Protein AF-0000000084613575 (afdb_homodimer)

Structure (mmCIF, N/CA/C/O backbone):
data_AF-0000000084613575-model_v1
#
loop_
_entity.id
_entity.type
_entity.pdbx_description
1 polymer 'Uncharacterized protein'
#
loop_
_atom_site.group_PDB
_atom_site.id
_atom_site.type_symbol
_atom_site.label_atom_id
_atom_site.label_alt_id
_atom_site.label_comp_id
_atom_site.label_asym_id
_atom_site.label_entity_id
_atom_site.label_seq_id
_atom_site.pdbx_PDB_ins_code
_atom_site.Cartn_x
_atom_site.Cartn_y
_atom_site.Cartn_z
_atom_site.occupancy
_atom_site.B_iso_or_equiv
_atom_site.auth_seq_id
_atom_site.auth_comp_id
_atom_site.auth_asym_id
_atom_site.auth_atom_id
_atom_site.pdbx_PDB_model_num
ATOM 1 N N . MET A 1 1 ? 40.844 21.578 -2.201 1 24.05 1 MET A N 1
ATOM 2 C CA . MET A 1 1 ? 39.438 21.375 -1.76 1 24.05 1 MET A CA 1
ATOM 3 C C . MET A 1 1 ? 39.062 19.891 -1.794 1 24.05 1 MET A C 1
ATOM 5 O O . MET A 1 1 ? 39.094 19.266 -2.855 1 24.05 1 MET A O 1
ATOM 9 N N . SER A 1 2 ? 39.156 19.047 -0.675 1 25.3 2 SER A N 1
ATOM 10 C CA . SER A 1 2 ? 39.281 17.594 -0.612 1 25.3 2 SER A CA 1
ATOM 11 C C . SER A 1 2 ? 37.938 16.891 -0.854 1 25.3 2 SER A C 1
ATOM 13 O O . SER A 1 2 ? 36.938 17.281 -0.279 1 25.3 2 SER A O 1
ATOM 15 N N . SER A 1 3 ? 37.688 16.203 -1.94 1 24.67 3 SER A N 1
ATOM 16 C CA . SER A 1 3 ? 36.625 15.328 -2.418 1 24.67 3 SER A CA 1
ATOM 17 C C . SER A 1 3 ? 36.25 14.266 -1.384 1 24.67 3 SER A C 1
ATOM 19 O O . SER A 1 3 ? 37.062 13.367 -1.111 1 24.67 3 SER A O 1
ATOM 21 N N . LYS A 1 4 ? 35.469 14.578 -0.411 1 31.27 4 LYS A N 1
ATOM 22 C CA . LYS A 1 4 ? 35.188 13.586 0.63 1 31.27 4 LYS A CA 1
ATOM 23 C C . LYS A 1 4 ? 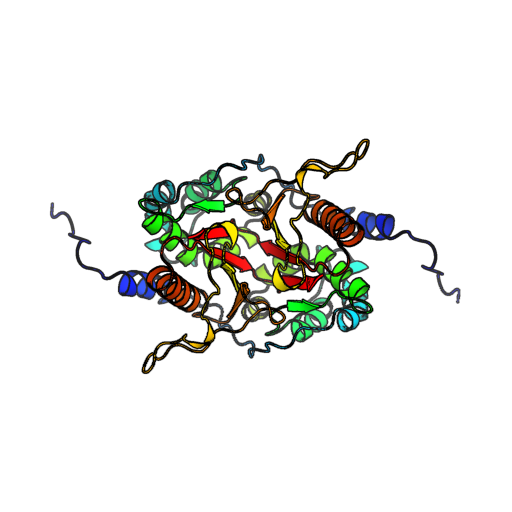34.75 12.258 0.026 1 31.27 4 LYS A C 1
ATOM 25 O O . LYS A 1 4 ? 33.781 12.211 -0.735 1 31.27 4 LYS A O 1
ATOM 30 N N . ASN A 1 5 ? 35.5 11.156 -0.074 1 26.81 5 ASN A N 1
ATOM 31 C CA . ASN A 1 5 ? 35.469 9.781 -0.563 1 26.81 5 ASN A CA 1
ATOM 32 C C . ASN A 1 5 ? 34.375 8.969 0.139 1 26.81 5 ASN A C 1
ATOM 34 O O . ASN A 1 5 ? 34.5 8.609 1.311 1 26.81 5 ASN A O 1
ATOM 38 N N . TYR A 1 6 ? 33.125 9.195 -0.075 1 31.47 6 TYR A N 1
ATOM 39 C CA . TYR A 1 6 ? 32 8.43 0.419 1 31.47 6 TYR A CA 1
ATOM 40 C C . TYR A 1 6 ? 32.125 6.957 0.034 1 31.47 6 TYR A C 1
ATOM 42 O O . TYR A 1 6 ? 31.141 6.227 0.017 1 31.47 6 TYR A O 1
ATOM 50 N N . SER A 1 7 ? 33.188 6.43 -0.484 1 38.94 7 SER A N 1
ATOM 51 C CA . SER A 1 7 ? 33.5 5.125 -1.053 1 38.94 7 SER A CA 1
ATOM 52 C C . SER A 1 7 ? 33.406 4.027 -0.001 1 38.94 7 SER A C 1
ATOM 54 O O . SER A 1 7 ? 33.469 2.838 -0.329 1 38.94 7 SER A O 1
ATOM 56 N N . GLY A 1 8 ? 33.312 4.359 1.379 1 37.28 8 GLY A N 1
ATOM 57 C CA . GLY A 1 8 ? 33.5 3.322 2.379 1 37.28 8 GLY A CA 1
ATOM 58 C C . GLY A 1 8 ? 32.25 3.016 3.184 1 37.28 8 GLY A C 1
ATOM 59 O O . GLY A 1 8 ? 32.312 2.219 4.125 1 37.28 8 GLY A O 1
ATOM 60 N N . GLN A 1 9 ? 31.203 3.805 3.242 1 33.94 9 GLN A N 1
ATOM 61 C CA . GLN A 1 9 ? 30.094 3.486 4.137 1 33.94 9 GLN A CA 1
ATOM 62 C C . GLN A 1 9 ? 29.25 2.338 3.584 1 33.94 9 GLN A C 1
ATOM 64 O O . GLN A 1 9 ? 28.922 2.318 2.396 1 33.94 9 GLN A O 1
ATOM 69 N N . THR A 1 10 ? 29.234 1.246 4.41 1 40.34 10 THR A N 1
ATOM 70 C CA . THR A 1 10 ? 28.469 0.065 4.031 1 40.34 10 THR A CA 1
ATOM 71 C C . THR A 1 10 ? 26.984 0.414 3.852 1 40.34 10 THR A C 1
ATOM 73 O O . THR A 1 10 ? 26.531 1.459 4.316 1 40.34 10 THR A O 1
ATOM 76 N N . GLN A 1 11 ? 26.234 -0.335 3.02 1 34.88 11 GLN A N 1
ATOM 77 C CA . GLN A 1 11 ? 24.797 -0.257 2.801 1 34.88 11 GLN A CA 1
ATOM 78 C C . GLN A 1 11 ? 24.047 -0.102 4.121 1 34.88 11 GLN A C 1
ATOM 80 O O . GLN A 1 11 ? 23.078 0.642 4.203 1 34.88 11 GLN A O 1
ATOM 85 N N . GLU A 1 12 ? 24.516 -0.716 5.125 1 39.78 12 GLU A N 1
ATOM 86 C CA . GLU A 1 12 ? 23.953 -0.686 6.465 1 39.78 12 GLU A CA 1
ATOM 87 C C . GLU A 1 12 ? 24.109 0.689 7.105 1 39.78 12 GLU A C 1
ATOM 89 O O . GLU A 1 12 ? 23.172 1.217 7.707 1 39.78 12 GLU A O 1
ATOM 94 N N . GLU A 1 13 ? 25.281 1.192 7.043 1 41.09 13 GLU A N 1
ATOM 95 C CA . GLU A 1 13 ? 25.562 2.48 7.672 1 41.09 13 GLU A CA 1
ATOM 96 C C . GLU A 1 13 ? 24.75 3.596 7.031 1 41.09 13 GLU A C 1
ATOM 98 O O . GLU A 1 13 ? 24.25 4.484 7.727 1 41.09 13 GLU A O 1
ATOM 103 N N . ALA A 1 14 ? 24.688 3.463 5.773 1 34.94 14 ALA A N 1
ATOM 104 C CA . ALA A 1 14 ? 23.906 4.48 5.082 1 34.94 14 ALA A CA 1
ATOM 105 C C . ALA A 1 14 ? 22.453 4.453 5.539 1 34.94 14 ALA A C 1
ATOM 107 O O . ALA A 1 14 ? 21.844 5.504 5.738 1 34.94 14 ALA A O 1
ATOM 108 N N . TYR A 1 15 ? 21.953 3.293 5.789 1 32.25 15 TYR A N 1
ATOM 109 C CA . TYR A 1 15 ? 20.609 3.123 6.32 1 32.25 15 TYR A CA 1
ATOM 110 C C . TYR A 1 15 ? 20.5 3.678 7.738 1 32.25 15 TYR A C 1
ATOM 112 O O . TYR A 1 15 ? 19.531 4.348 8.078 1 32.25 15 TYR A O 1
ATOM 120 N N . GLU A 1 16 ? 21.469 3.432 8.531 1 39.72 16 GLU A N 1
ATOM 121 C CA . GLU A 1 16 ? 21.484 3.898 9.914 1 39.72 16 GLU A CA 1
ATOM 122 C C . GLU A 1 16 ? 21.5 5.422 9.984 1 39.72 16 GLU A C 1
ATOM 124 O O . GLU A 1 16 ? 20.844 6.02 10.836 1 39.72 16 GLU A O 1
ATOM 129 N N . ALA A 1 17 ? 22.234 5.941 9.305 1 35.97 17 ALA A N 1
ATOM 130 C CA . ALA A 1 17 ? 22.344 7.398 9.32 1 35.97 17 ALA A CA 1
ATOM 131 C C . ALA A 1 17 ? 21.016 8.055 8.945 1 35.97 17 ALA A C 1
ATOM 133 O O . ALA A 1 17 ? 20.672 9.117 9.461 1 35.97 17 ALA A O 1
ATOM 134 N N . LEU A 1 18 ? 20.344 7.508 8.016 1 34.5 18 LEU A N 1
ATOM 135 C CA . LEU A 1 18 ? 19.047 8.023 7.605 1 34.5 18 LEU A CA 1
ATOM 136 C C . LEU A 1 18 ? 18.047 7.941 8.75 1 34.5 18 LEU A C 1
ATOM 138 O O . LEU A 1 18 ? 17.172 8.805 8.883 1 34.5 18 LEU A O 1
ATOM 142 N N . CYS A 1 19 ? 18.203 6.922 9.648 1 33.72 19 CYS A N 1
ATOM 143 C CA . CYS A 1 19 ? 17.281 6.672 10.742 1 33.72 19 CYS A CA 1
ATOM 144 C C . CYS A 1 19 ? 17.625 7.531 11.953 1 33.72 19 CYS A C 1
ATOM 146 O O . CYS A 1 19 ? 16.922 7.5 12.969 1 33.72 19 CYS A O 1
ATOM 148 N N . SER A 1 20 ? 18.688 8.023 12.164 1 32.44 20 SER A N 1
ATOM 149 C CA . SER A 1 20 ? 19.172 8.469 13.469 1 32.44 20 SER A CA 1
ATOM 150 C C . SER A 1 20 ? 18.391 9.68 13.961 1 32.44 20 SER A C 1
ATOM 152 O O . SER A 1 20 ? 18.25 9.883 15.164 1 32.44 20 SER A O 1
ATOM 154 N N . VAL A 1 21 ? 18.516 10.875 13.344 1 33.62 21 VAL A N 1
ATOM 155 C CA . VAL A 1 21 ? 18.312 12.062 14.164 1 33.62 21 VAL A CA 1
ATOM 156 C C . VAL A 1 21 ? 16.828 12.211 14.484 1 33.62 21 VAL A C 1
ATOM 158 O O . VAL A 1 21 ? 16.469 12.727 15.547 1 33.62 21 VAL A O 1
ATOM 161 N N . GLU A 1 22 ? 15.914 12.523 13.43 1 37.91 22 GLU A N 1
ATOM 162 C CA . GLU A 1 22 ? 14.695 13.281 13.68 1 37.91 22 GLU A CA 1
ATOM 163 C C . GLU A 1 22 ? 13.672 12.453 14.445 1 37.91 22 GLU A C 1
ATOM 165 O O . GLU A 1 22 ? 13.758 11.227 14.477 1 37.91 22 GLU A O 1
ATOM 170 N N . GLU A 1 23 ? 12.703 13.203 15.203 1 38.94 23 GLU A N 1
ATOM 171 C CA . GLU A 1 23 ? 11.602 12.719 16.031 1 38.94 23 GLU A CA 1
ATOM 172 C C . GLU A 1 23 ? 10.859 11.578 15.336 1 38.94 23 GLU A C 1
ATOM 174 O O . GLU A 1 23 ? 10.188 11.789 14.32 1 38.94 23 GLU A O 1
ATOM 179 N N . GLU A 1 24 ? 11.555 10.484 15.188 1 46.38 24 GLU A N 1
ATOM 180 C CA . GLU A 1 24 ? 11.023 9.219 14.68 1 46.38 24 GLU A CA 1
ATOM 181 C C . GLU A 1 24 ? 9.594 8.984 15.18 1 46.38 24 GLU A C 1
ATOM 183 O O . GLU A 1 24 ? 9.328 9.102 16.375 1 46.38 24 GLU A O 1
ATOM 188 N N . ILE A 1 25 ? 8.703 9.289 14.414 1 48.66 25 ILE A N 1
ATOM 189 C CA . ILE A 1 25 ? 7.359 8.867 14.789 1 48.66 25 ILE A CA 1
ATOM 190 C C . ILE A 1 25 ? 7.418 7.527 15.516 1 48.66 25 ILE A C 1
ATOM 192 O O . ILE A 1 25 ? 7.852 6.523 14.945 1 48.66 25 ILE A O 1
ATOM 196 N N . LYS A 1 26 ? 7.531 7.66 16.891 1 52.56 26 LYS A N 1
ATOM 197 C CA . LYS A 1 26 ? 7.57 6.441 17.688 1 52.56 26 LYS A CA 1
ATOM 198 C C . LYS A 1 26 ? 6.359 5.559 17.406 1 52.56 26 LYS A C 1
ATOM 200 O O . LYS A 1 26 ? 5.219 5.973 17.625 1 52.56 26 LYS A O 1
ATOM 205 N N . ARG A 1 27 ? 6.59 4.547 16.641 1 60.09 27 ARG A N 1
ATOM 206 C CA . ARG A 1 27 ? 5.582 3.51 16.422 1 60.09 27 ARG A CA 1
ATOM 207 C C . ARG A 1 27 ? 5.395 2.666 17.688 1 60.09 27 ARG A C 1
ATOM 209 O O . ARG A 1 27 ? 6.32 1.98 18.125 1 60.09 27 ARG A O 1
ATOM 216 N N . THR A 1 28 ? 4.277 2.973 18.312 1 62.88 28 THR A N 1
ATOM 217 C CA . THR A 1 28 ? 4.082 2.35 19.609 1 62.88 28 THR A CA 1
ATOM 218 C C . THR A 1 28 ? 3.004 1.274 19.547 1 62.88 28 THR A C 1
ATOM 220 O O . THR A 1 28 ? 2.721 0.605 20.547 1 62.88 28 THR A O 1
ATOM 223 N N . ALA A 1 29 ? 2.498 1.084 18.375 1 70.06 29 ALA A N 1
ATOM 224 C CA . ALA A 1 29 ? 1.409 0.113 18.344 1 70.06 29 ALA A CA 1
ATOM 225 C C . ALA A 1 29 ? 1.938 -1.311 18.5 1 70.06 29 ALA A C 1
ATOM 227 O O . ALA A 1 29 ? 2.982 -1.655 17.938 1 70.06 29 ALA A O 1
ATOM 228 N N . GLU A 1 30 ? 1.265 -1.999 19.328 1 74.94 30 GLU A N 1
ATOM 229 C CA . GLU A 1 30 ? 1.573 -3.42 19.453 1 74.94 30 GLU A CA 1
ATOM 230 C C . GLU A 1 30 ? 1.12 -4.195 18.219 1 74.94 30 GLU A C 1
ATOM 232 O O . GLU A 1 30 ? -0.02 -4.051 17.781 1 74.94 30 GLU A O 1
ATOM 237 N N . PHE A 1 31 ? 2.025 -4.941 17.797 1 81.94 31 PHE A N 1
ATOM 238 C CA . PHE A 1 31 ? 1.768 -5.73 16.594 1 81.94 31 PHE A CA 1
ATOM 239 C C . PHE A 1 31 ? 0.687 -6.773 16.859 1 81.94 31 PHE A C 1
ATOM 241 O O . PHE A 1 31 ? 0.779 -7.543 17.812 1 81.94 31 PHE A O 1
ATOM 248 N N . ASN A 1 32 ? -0.373 -6.754 16.062 1 85 32 ASN A N 1
ATOM 249 C CA . ASN A 1 32 ? -1.453 -7.734 16.094 1 85 32 ASN A CA 1
ATOM 250 C C . ASN A 1 32 ? -1.703 -8.32 14.703 1 85 32 ASN A C 1
ATOM 252 O O . ASN A 1 32 ? -2.355 -7.695 13.867 1 85 32 ASN A O 1
ATOM 256 N N . PRO A 1 33 ? -1.248 -9.5 14.477 1 87.81 33 PRO A N 1
ATOM 257 C CA . PRO A 1 33 ? -1.328 -10.078 13.133 1 87.81 33 PRO A CA 1
ATOM 258 C C . PRO A 1 33 ? -2.725 -10.594 12.797 1 87.81 33 PRO A C 1
ATOM 260 O O . PRO A 1 33 ? -2.994 -10.953 11.648 1 87.81 33 PRO A O 1
ATOM 263 N N . ASP A 1 34 ? -3.6 -10.57 13.812 1 91.19 34 ASP A N 1
ATOM 264 C CA . ASP A 1 34 ? -4.957 -11.031 13.539 1 91.19 34 ASP A CA 1
ATOM 265 C C . ASP A 1 34 ? -5.727 -10.023 12.695 1 91.19 34 ASP A C 1
ATOM 267 O O . ASP A 1 34 ? -5.738 -8.828 13 1 91.19 34 ASP A O 1
ATOM 271 N N . PRO A 1 35 ? -6.324 -10.547 11.68 1 94.56 35 PRO A N 1
ATOM 272 C CA . PRO A 1 35 ? -7.129 -9.625 10.875 1 94.56 35 PRO A CA 1
ATOM 273 C C . PRO A 1 35 ? -8.25 -8.961 11.68 1 94.56 35 PRO A C 1
ATOM 275 O O . PRO A 1 35 ? -8.852 -9.602 12.547 1 94.56 35 PRO A O 1
ATOM 278 N N . LEU A 1 36 ? -8.469 -7.758 11.391 1 95.88 36 LEU A N 1
ATOM 279 C CA . LEU A 1 36 ? -9.602 -7.055 11.992 1 95.88 36 LEU A CA 1
ATOM 280 C C . LEU A 1 36 ? -10.891 -7.348 11.227 1 95.88 36 LEU A C 1
ATOM 282 O O . LEU A 1 36 ? -11.023 -6.965 10.062 1 95.88 36 LEU A O 1
ATOM 286 N N . PRO A 1 37 ? -11.82 -8.016 11.891 1 97 37 PRO A N 1
ATOM 287 C CA . PRO A 1 37 ? -13.102 -8.188 11.195 1 97 37 PRO A CA 1
ATOM 288 C C . PRO A 1 37 ? -13.781 -6.863 10.875 1 97 37 PRO A C 1
ATOM 290 O O . PRO A 1 37 ? -14 -6.039 11.766 1 97 37 PRO A O 1
ATOM 293 N N . GLY A 1 38 ? -14.078 -6.652 9.602 1 97.25 38 GLY A N 1
ATOM 294 C CA . GLY A 1 38 ? -14.633 -5.391 9.141 1 97.25 38 GLY A CA 1
ATOM 295 C C . GLY A 1 38 ? -15.93 -5.016 9.836 1 97.25 38 GLY A C 1
ATOM 296 O O . GLY A 1 38 ? -16.25 -3.832 9.961 1 97.25 38 GLY A O 1
ATOM 297 N N . LYS A 1 39 ? -16.625 -5.957 10.32 1 96.94 39 LYS A N 1
ATOM 298 C CA . LYS A 1 39 ? -17.906 -5.691 10.945 1 96.94 39 LYS A CA 1
ATOM 299 C C . LYS A 1 39 ? -17.75 -4.805 12.18 1 96.94 39 LYS A C 1
ATOM 301 O O . LYS A 1 39 ? -18.656 -4.043 12.523 1 96.94 39 LYS A O 1
ATOM 306 N N . PHE A 1 40 ? -16.625 -4.836 12.797 1 96.31 40 PHE A N 1
ATOM 307 C CA . PHE A 1 40 ? -16.391 -4.055 14 1 96.31 40 PHE A CA 1
ATOM 308 C C . PHE A 1 40 ? -16.203 -2.58 13.664 1 96.31 40 PHE A C 1
ATOM 310 O O . PHE A 1 40 ? -16.234 -1.727 14.555 1 96.31 40 PHE A O 1
ATOM 317 N N . LEU A 1 41 ? -16.031 -2.314 12.398 1 96.12 41 LEU A N 1
ATOM 318 C CA . LEU A 1 41 ? -15.758 -0.942 11.992 1 96.12 41 LEU A CA 1
ATOM 319 C C . LEU A 1 41 ? -17.047 -0.216 11.617 1 96.12 41 LEU A C 1
ATOM 321 O O . LEU A 1 41 ? -17.062 1.01 11.484 1 96.12 41 LEU A O 1
ATOM 325 N N . VAL A 1 42 ? -18.125 -0.885 11.523 1 94.94 42 VAL A N 1
ATOM 326 C CA . VAL A 1 42 ? -19.359 -0.305 11.008 1 94.94 42 VAL A CA 1
ATOM 327 C C . VAL A 1 42 ? -19.812 0.825 11.922 1 94.94 42 VAL A C 1
ATOM 329 O O . VAL A 1 42 ? -20.047 1.949 11.469 1 94.94 42 VAL A O 1
ATOM 332 N N . GLU A 1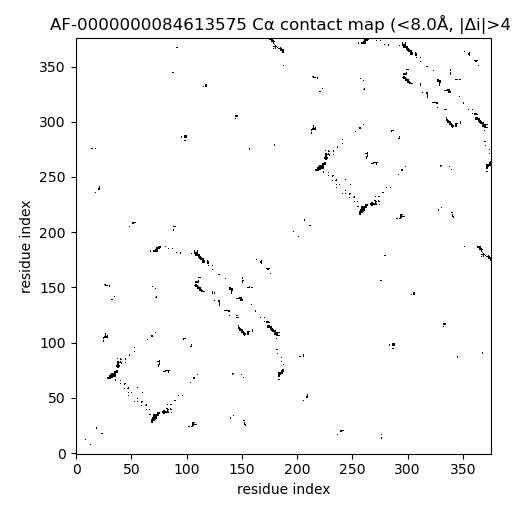 43 ? -19.906 0.613 13.148 1 92.62 43 GLU A N 1
ATOM 333 C CA . GLU A 1 43 ? -20.438 1.594 14.086 1 92.62 43 GLU A CA 1
ATOM 334 C C . GLU A 1 43 ? -19.531 2.805 14.211 1 92.62 43 GLU A C 1
ATOM 336 O O . GLU A 1 43 ? -19.953 3.939 13.977 1 92.62 43 GLU A O 1
ATOM 341 N N . PRO A 1 44 ? -18.297 2.572 14.5 1 93.12 44 PRO A N 1
ATOM 342 C CA . PRO A 1 44 ? -17.438 3.754 14.633 1 93.12 44 PRO A CA 1
ATOM 343 C C . PRO A 1 44 ? -17.297 4.535 13.328 1 93.12 44 PRO A C 1
ATOM 345 O O . PRO A 1 44 ? -17.172 5.766 13.352 1 93.12 44 PRO A O 1
ATOM 348 N N . LEU A 1 45 ? -17.328 3.844 12.266 1 93.44 45 LEU A N 1
ATOM 349 C CA . LEU A 1 45 ? -17.172 4.531 10.992 1 93.44 45 LEU A CA 1
ATOM 350 C C . LEU A 1 45 ? -18.438 5.285 10.609 1 93.44 45 LEU A C 1
ATOM 352 O O . LEU A 1 45 ? -18.391 6.242 9.836 1 93.44 45 LEU A O 1
ATOM 356 N N . SER A 1 46 ? -19.516 4.812 11.07 1 89.88 46 SER A N 1
ATOM 357 C CA . SER A 1 46 ? -20.766 5.52 10.805 1 89.88 46 SER A CA 1
ATOM 358 C C . SER A 1 46 ? -20.719 6.949 11.336 1 89.88 46 SER A C 1
ATOM 360 O O . SER A 1 46 ? -21.297 7.855 10.734 1 89.88 46 SER A O 1
ATOM 362 N N . VAL A 1 47 ? -20 7.145 12.32 1 88.69 47 VAL A N 1
ATOM 363 C CA . VAL A 1 47 ? -19.844 8.477 12.891 1 88.69 47 VAL A CA 1
ATOM 364 C C . VAL A 1 47 ? -19.031 9.352 11.938 1 88.69 47 VAL A C 1
ATOM 366 O O . VAL A 1 47 ? -19.375 10.508 11.703 1 88.69 47 VAL A O 1
ATOM 369 N N . LEU A 1 48 ? -18.016 8.812 11.43 1 90 48 LEU A N 1
ATOM 370 C CA . LEU A 1 48 ? -17.094 9.555 10.57 1 90 48 LEU A CA 1
ATOM 371 C C . LEU A 1 48 ? -17.734 9.836 9.211 1 90 48 LEU A C 1
ATOM 373 O O . LEU A 1 48 ? -17.547 10.906 8.641 1 90 48 LEU A O 1
ATOM 377 N N . THR A 1 49 ? -18.484 8.938 8.766 1 86.25 49 THR A N 1
ATOM 378 C CA . THR A 1 49 ? -19.031 9.07 7.418 1 86.25 49 THR A CA 1
ATOM 379 C C . THR A 1 49 ? -20.188 10.055 7.395 1 86.25 49 THR A C 1
ATOM 381 O O . THR A 1 49 ? -20.578 10.539 6.328 1 86.25 49 THR A O 1
ATOM 384 N N . ASN A 1 50 ? -20.656 10.398 8.484 1 84.25 50 ASN A N 1
ATOM 385 C CA . ASN A 1 50 ? -21.812 11.297 8.57 1 84.25 50 ASN A CA 1
ATOM 386 C C . ASN A 1 50 ? -21.375 12.75 8.688 1 84.25 50 ASN A C 1
ATOM 388 O O . ASN A 1 50 ? -22.219 13.648 8.766 1 84.25 50 ASN A O 1
ATOM 392 N N . LYS A 1 51 ? -20.141 12.961 8.703 1 84.75 51 LYS A N 1
ATOM 393 C CA . LYS A 1 51 ? -19.625 14.328 8.781 1 84.75 51 LYS A CA 1
ATOM 394 C C . LYS A 1 51 ? -18.453 14.531 7.844 1 84.75 51 LYS A C 1
ATOM 396 O O . LYS A 1 51 ? -17.734 13.586 7.527 1 84.75 51 LYS A O 1
ATOM 401 N N . PRO A 1 52 ? -18.312 15.781 7.461 1 83 52 PRO A N 1
ATOM 402 C CA . PRO A 1 52 ? -17.109 16.078 6.672 1 83 52 PRO A CA 1
ATOM 403 C C . PRO A 1 52 ? -15.82 15.828 7.445 1 83 52 PRO A C 1
ATOM 405 O O . PRO A 1 52 ? -15.758 16.062 8.656 1 83 52 PRO A O 1
ATOM 408 N N . SER A 1 53 ? -14.844 15.32 6.715 1 82.62 53 SER A N 1
ATOM 409 C CA . SER A 1 53 ? -13.586 14.961 7.359 1 82.62 53 SER A CA 1
ATOM 410 C C . SER A 1 53 ? -12.953 16.172 8.039 1 82.62 53 SER A C 1
ATOM 412 O O . SER A 1 53 ? -12.234 16.016 9.031 1 82.62 53 SER A O 1
ATOM 414 N N . SER A 1 54 ? -13.156 17.344 7.535 1 82.06 54 SER A N 1
ATOM 415 C CA . SER A 1 54 ? -12.609 18.562 8.117 1 82.06 54 SER A CA 1
ATOM 416 C C . SER A 1 54 ? -13.148 18.797 9.516 1 82.06 54 SER A C 1
ATOM 418 O O . SER A 1 54 ? -12.578 19.578 10.289 1 82.06 54 SER A O 1
ATOM 420 N N . SER A 1 55 ? -14.219 18.156 9.797 1 87.5 55 SER A N 1
ATOM 421 C CA . SER A 1 55 ? -14.859 18.359 11.094 1 87.5 55 SER A CA 1
ATOM 422 C C . SER A 1 55 ? -14.531 17.219 12.047 1 87.5 55 SER A C 1
ATOM 424 O O . SER A 1 55 ? -15.031 17.188 13.18 1 87.5 55 SER A O 1
ATOM 426 N N . TRP A 1 56 ? -13.719 16.25 11.547 1 88.88 56 TRP A N 1
ATOM 427 C CA . TRP A 1 56 ? -13.359 15.133 12.422 1 88.88 56 TRP A CA 1
ATOM 428 C C . TRP A 1 56 ? -12.562 15.617 13.625 1 88.88 56 TRP A C 1
ATOM 430 O O . TRP A 1 56 ? -11.656 16.438 13.492 1 88.88 56 TRP A O 1
ATOM 440 N N . THR A 1 57 ? -12.984 15.148 14.727 1 87.25 57 THR A N 1
ATOM 441 C CA . THR A 1 57 ? -12.219 15.391 15.953 1 87.25 57 THR A CA 1
ATOM 442 C C . THR A 1 57 ? -11.469 14.125 16.375 1 87.25 57 THR A C 1
ATOM 444 O O . THR A 1 57 ? -11.742 13.039 15.859 1 87.25 57 THR A O 1
ATOM 447 N N . LYS A 1 58 ? -10.562 14.273 17.266 1 85.94 58 LYS A N 1
ATOM 448 C CA . LYS A 1 58 ? -9.852 13.125 17.828 1 85.94 58 LYS A CA 1
ATOM 449 C C . LYS A 1 58 ? -10.82 12.117 18.438 1 85.94 58 LYS A C 1
ATOM 451 O O . LYS A 1 58 ? -10.641 10.906 18.281 1 85.94 58 LYS A O 1
ATOM 456 N N . ASN A 1 59 ? -11.797 12.609 19.047 1 88 59 ASN A N 1
ATOM 457 C CA . ASN A 1 59 ? -12.789 11.75 19.688 1 88 59 ASN A CA 1
ATOM 458 C C . ASN A 1 59 ? -13.578 10.945 18.656 1 88 59 ASN A C 1
ATOM 460 O O . ASN A 1 59 ? -14.008 9.828 18.938 1 88 59 ASN A O 1
ATOM 464 N N . ASP A 1 60 ? -13.742 11.469 17.5 1 89.94 60 ASP A N 1
ATOM 465 C CA . ASP A 1 60 ? -14.445 10.773 16.422 1 89.94 60 ASP A CA 1
ATOM 466 C C . ASP A 1 60 ? -13.578 9.664 15.836 1 89.94 60 ASP A C 1
ATOM 468 O O . ASP A 1 60 ? -14.078 8.578 15.516 1 89.94 60 ASP A O 1
ATOM 472 N N . VAL A 1 61 ? -12.266 10.008 15.742 1 88.62 61 VAL A N 1
ATOM 473 C CA . VAL A 1 61 ? -11.367 9.18 14.938 1 88.62 61 VAL A CA 1
ATOM 474 C C . VAL A 1 61 ? -10.758 8.078 15.797 1 88.62 61 VAL A C 1
ATOM 476 O O . VAL A 1 61 ? -10.484 6.98 15.312 1 88.62 61 VAL A O 1
ATOM 479 N N . MET A 1 62 ? -10.625 8.258 17.062 1 88.06 62 MET A N 1
ATOM 480 C CA . MET A 1 62 ? -9.836 7.395 17.938 1 88.06 62 MET A CA 1
ATOM 481 C C . MET A 1 62 ? -10.461 6.008 18.047 1 88.06 62 MET A C 1
ATOM 483 O O . MET A 1 62 ? -9.75 5.008 18.109 1 88.06 62 MET A O 1
ATOM 487 N N . PRO A 1 63 ? -11.773 5.93 18.094 1 88.88 63 PRO A N 1
ATOM 488 C CA . PRO A 1 63 ? -12.336 4.578 18.141 1 88.88 63 PRO A CA 1
ATOM 489 C C . PRO A 1 63 ? -11.891 3.721 16.953 1 88.88 63 PRO A C 1
ATOM 491 O O . PRO A 1 63 ? -11.633 2.525 17.109 1 88.88 63 PRO A O 1
ATOM 494 N N . VAL A 1 64 ? -11.812 4.281 15.789 1 90.38 64 VAL A N 1
ATOM 495 C CA . VAL A 1 64 ? -11.375 3.572 14.586 1 90.38 64 VAL A CA 1
ATOM 496 C C . VAL A 1 64 ? -9.883 3.264 14.688 1 90.38 64 VAL A C 1
ATOM 498 O O . VAL A 1 64 ? -9.453 2.133 14.438 1 90.38 64 VAL A O 1
ATOM 501 N N . VAL A 1 65 ? -9.133 4.242 15.109 1 86.69 65 VAL A N 1
ATOM 502 C CA . VAL A 1 65 ? -7.684 4.113 15.211 1 86.69 65 VAL A CA 1
ATOM 503 C C . VAL A 1 65 ? -7.328 3.012 16.219 1 86.69 65 VAL A C 1
ATOM 505 O O . VAL A 1 65 ? -6.422 2.213 15.969 1 86.69 65 VAL A O 1
ATOM 508 N N . LYS A 1 66 ? -8.031 2.932 17.25 1 85.19 66 LYS A N 1
ATOM 509 C CA . LYS A 1 66 ? -7.777 1.921 18.266 1 85.19 66 LYS A CA 1
ATOM 510 C C . LYS A 1 66 ? -8.016 0.516 17.719 1 85.19 66 LYS A C 1
ATOM 512 O O . LYS A 1 66 ? -7.281 -0.417 18.047 1 85.19 66 LYS A O 1
ATOM 517 N N . LEU A 1 67 ? -9.016 0.386 16.938 1 90.06 67 LEU A N 1
ATOM 518 C CA . LEU A 1 67 ? -9.312 -0.909 16.328 1 90.06 67 LEU A CA 1
ATOM 519 C C . LEU A 1 67 ? -8.242 -1.3 15.328 1 90.06 67 LEU A C 1
ATOM 521 O O . LEU A 1 67 ? -7.859 -2.471 15.242 1 90.06 67 LEU A O 1
ATOM 525 N N . LEU A 1 68 ? -7.773 -0.266 14.648 1 89.44 68 LEU A N 1
ATOM 526 C CA . LEU A 1 68 ? -6.828 -0.51 13.562 1 89.44 68 LEU A CA 1
ATOM 527 C C . LEU A 1 68 ? -5.414 -0.688 14.102 1 89.44 68 LEU A C 1
ATOM 529 O O . LEU A 1 68 ? -4.551 -1.248 13.422 1 89.44 68 LEU A O 1
ATOM 533 N N . SER A 1 69 ? -5.219 -0.236 15.234 1 83.12 69 SER A N 1
ATOM 534 C CA . SER A 1 69 ? -3.875 -0.187 15.797 1 83.12 69 SER A CA 1
ATOM 535 C C . SER A 1 69 ? -3.242 -1.573 15.836 1 83.12 69 SER A C 1
ATOM 537 O O . SER A 1 69 ? -3.811 -2.506 16.406 1 83.12 69 SER A O 1
ATOM 539 N N . GLY A 1 70 ? -2.088 -1.608 15.125 1 81.5 70 GLY A N 1
ATOM 540 C CA . GLY A 1 70 ? -1.302 -2.832 15.133 1 81.5 70 GLY A CA 1
ATOM 541 C C . GLY A 1 70 ? -1.827 -3.885 14.172 1 81.5 70 GLY A C 1
ATOM 542 O O . GLY A 1 70 ? -1.192 -4.922 13.969 1 81.5 70 GLY A O 1
ATOM 543 N N . ARG A 1 71 ? -2.998 -3.643 13.586 1 89.31 71 ARG A N 1
ATOM 544 C CA . ARG A 1 71 ? -3.586 -4.625 12.68 1 89.31 71 ARG A CA 1
ATOM 545 C C . ARG A 1 71 ? -2.92 -4.578 11.312 1 89.31 71 ARG A C 1
ATOM 547 O O . ARG A 1 71 ? -2.57 -3.502 10.82 1 89.31 71 ARG A O 1
ATOM 554 N N . ILE A 1 72 ? -2.932 -5.734 10.719 1 89.88 72 ILE A N 1
ATOM 555 C CA . ILE A 1 72 ? -2.193 -5.789 9.461 1 89.88 72 ILE A CA 1
ATOM 556 C C . ILE A 1 72 ? -3.168 -5.762 8.289 1 89.88 72 ILE A C 1
ATOM 558 O O . ILE A 1 72 ? -2.777 -5.473 7.156 1 89.88 72 ILE A O 1
ATOM 562 N N . VAL A 1 73 ? -4.414 -6.094 8.664 1 94.44 73 VAL A N 1
ATOM 563 C CA . VAL A 1 73 ? -5.371 -6.176 7.57 1 94.44 73 VAL A CA 1
ATOM 564 C C . VAL A 1 73 ? -6.797 -6.086 8.117 1 94.44 73 VAL A C 1
ATOM 566 O O . VAL A 1 73 ? -7.062 -6.52 9.242 1 94.44 73 VAL A O 1
ATOM 569 N N . VAL A 1 74 ? -7.578 -5.473 7.32 1 95.56 74 VAL A N 1
ATOM 570 C CA . VAL A 1 74 ? -9.016 -5.488 7.566 1 95.56 74 VAL A CA 1
ATOM 571 C C . VAL A 1 74 ? -9.672 -6.578 6.723 1 95.56 74 VAL A C 1
ATOM 573 O O . VAL A 1 74 ? -9.516 -6.609 5.5 1 95.56 74 VAL A O 1
ATOM 576 N N . ASP A 1 75 ? -10.344 -7.445 7.434 1 96.81 75 ASP A N 1
ATOM 577 C CA . ASP A 1 75 ? -11.07 -8.516 6.762 1 96.81 75 ASP A CA 1
ATOM 578 C C . ASP A 1 75 ? -12.391 -8.016 6.188 1 96.81 75 ASP A C 1
ATOM 580 O O . ASP A 1 75 ? -13.227 -7.477 6.918 1 96.81 75 ASP A O 1
ATOM 584 N N . GLY A 1 76 ? -12.594 -8.18 4.945 1 96.38 76 GLY A N 1
ATOM 585 C CA . GLY A 1 76 ? -13.805 -7.738 4.27 1 96.38 76 GLY A CA 1
ATOM 586 C C . GLY A 1 76 ? -14.602 -8.883 3.66 1 96.38 76 GLY A C 1
ATOM 587 O O . GLY A 1 76 ? -15.328 -8.688 2.688 1 96.38 76 GLY A O 1
ATOM 588 N N . VAL A 1 77 ? -14.469 -10.078 4.133 1 93.38 77 VAL A N 1
ATOM 589 C CA . VAL A 1 77 ? -15.133 -11.25 3.572 1 93.38 77 VAL A CA 1
ATOM 590 C C . VAL A 1 77 ? -16.438 -11.508 4.309 1 93.38 77 VAL A C 1
ATOM 592 O O . VAL A 1 77 ? -16.5 -11.453 5.539 1 93.38 77 VAL A O 1
ATOM 595 N N . GLY A 1 78 ? -17.531 -11.797 3.586 1 92.88 78 GLY A N 1
ATOM 596 C CA . GLY A 1 78 ? -18.797 -12.172 4.176 1 92.88 78 GLY A CA 1
ATOM 597 C C . GLY A 1 78 ? -19.438 -11.055 4.988 1 92.88 78 GLY A C 1
ATOM 598 O O . GLY A 1 78 ? -19.625 -9.945 4.488 1 92.88 78 GLY A O 1
ATOM 599 N N . GLU A 1 79 ? -19.641 -11.336 6.273 1 95.44 79 GLU A N 1
ATOM 600 C CA . GLU A 1 79 ? -20.328 -10.383 7.145 1 95.44 79 GLU A CA 1
ATOM 601 C C . GLU A 1 79 ? -19.453 -9.164 7.426 1 95.44 79 GLU A C 1
ATOM 603 O O . GLU A 1 79 ? -19.938 -8.156 7.945 1 95.44 79 GLU A O 1
ATOM 608 N N . ASN A 1 80 ? -18.234 -9.32 7.027 1 96.12 80 ASN A N 1
ATOM 609 C CA . ASN A 1 80 ? -17.281 -8.25 7.297 1 96.12 80 ASN A CA 1
ATOM 610 C C . ASN A 1 80 ? -17.234 -7.242 6.152 1 96.12 80 ASN A C 1
ATOM 612 O O . ASN A 1 80 ? -16.562 -6.207 6.258 1 96.12 80 ASN A O 1
ATOM 616 N N . LEU A 1 81 ? -17.969 -7.457 5.098 1 94.75 81 LEU A N 1
ATOM 617 C CA . LEU A 1 81 ? -17.859 -6.711 3.85 1 94.75 81 LEU A CA 1
ATOM 618 C C . LEU A 1 81 ? -18.266 -5.254 4.047 1 94.75 81 LEU A C 1
ATOM 620 O O . LEU A 1 81 ? -17.562 -4.34 3.619 1 94.75 81 LEU A O 1
ATOM 624 N N . GLU A 1 82 ? -19.297 -5.059 4.691 1 93.19 82 GLU A N 1
ATOM 625 C CA . GLU A 1 82 ? -19.828 -3.709 4.855 1 93.19 82 GLU A CA 1
ATOM 626 C C . GLU A 1 82 ? -18.828 -2.809 5.582 1 93.19 82 GLU A C 1
ATOM 628 O O . GLU A 1 82 ? -18.516 -1.718 5.109 1 93.19 82 GLU A O 1
ATOM 633 N N . GLY A 1 83 ? -18.344 -3.264 6.641 1 94.31 83 GLY A N 1
ATOM 634 C CA . GLY A 1 83 ? -17.375 -2.494 7.398 1 94.31 83 GLY A CA 1
ATOM 635 C C . GLY A 1 83 ? -16.094 -2.232 6.637 1 94.31 83 GLY A C 1
ATOM 636 O O . GLY A 1 83 ? -15.539 -1.135 6.703 1 94.31 83 GLY A O 1
ATOM 637 N N . ALA A 1 84 ? -15.68 -3.229 5.949 1 94.5 84 ALA A N 1
ATOM 638 C CA . ALA A 1 84 ? -14.461 -3.09 5.148 1 94.5 84 ALA A CA 1
ATOM 639 C C . ALA A 1 84 ? -14.641 -2.047 4.051 1 94.5 84 ALA A C 1
ATOM 641 O O . ALA A 1 84 ? -13.734 -1.256 3.779 1 94.5 84 ALA A O 1
ATOM 642 N N . GLN A 1 85 ? -15.758 -2.047 3.502 1 89.75 85 GLN A N 1
ATOM 643 C CA . GLN A 1 85 ? -16.031 -1.087 2.439 1 89.75 85 GLN A CA 1
ATOM 644 C C . GLN A 1 85 ? -16.125 0.333 2.99 1 89.75 85 GLN A C 1
ATOM 646 O O . GLN A 1 85 ? -15.609 1.274 2.377 1 89.75 85 GLN A O 1
ATOM 651 N N . LEU A 1 86 ? -16.734 0.462 4.074 1 90.06 86 LEU A N 1
ATOM 652 C CA . LEU A 1 86 ? -16.797 1.767 4.723 1 90.06 86 LEU A CA 1
ATOM 653 C C . LEU A 1 86 ? -15.391 2.275 5.035 1 90.06 86 LEU A C 1
ATOM 655 O O . LEU A 1 86 ? -15.078 3.438 4.77 1 90.06 86 LEU A O 1
ATOM 659 N N . TYR A 1 87 ? -14.625 1.414 5.508 1 92.69 87 TYR A N 1
ATOM 660 C CA . TYR A 1 87 ? -13.242 1.753 5.84 1 92.69 87 TYR A CA 1
ATOM 661 C C . TYR A 1 87 ? -12.477 2.189 4.598 1 92.69 87 TYR A C 1
ATOM 663 O O . TYR A 1 87 ? -11.781 3.211 4.613 1 92.69 87 TYR A O 1
ATOM 671 N N . ALA A 1 88 ? -12.625 1.374 3.604 1 86.69 88 ALA A N 1
ATOM 672 C CA . ALA A 1 88 ? -11.953 1.719 2.354 1 86.69 88 ALA A CA 1
ATOM 673 C C . ALA A 1 88 ? -12.391 3.096 1.859 1 86.69 88 ALA A C 1
ATOM 675 O O . ALA A 1 88 ? -11.57 3.865 1.347 1 86.69 88 ALA A O 1
ATOM 676 N N . GLY A 1 89 ? -13.555 3.402 2.057 1 82 89 GLY A N 1
ATOM 677 C CA . GLY A 1 89 ? -14.117 4.656 1.576 1 82 89 GLY A CA 1
ATOM 678 C C . GLY A 1 89 ? -13.555 5.871 2.287 1 82 89 GLY A C 1
ATOM 679 O O . GLY A 1 89 ? -13.5 6.961 1.716 1 82 89 GLY A O 1
ATOM 680 N N . ILE A 1 90 ? -13.062 5.664 3.449 1 84.94 90 ILE A N 1
ATOM 681 C CA . ILE A 1 90 ? -12.586 6.82 4.195 1 84.94 90 ILE A CA 1
ATOM 682 C C . ILE A 1 90 ? -11.07 6.762 4.324 1 84.94 90 ILE A C 1
ATOM 684 O O . ILE A 1 90 ? -10.461 7.621 4.965 1 84.94 90 ILE A O 1
ATOM 688 N N . SER A 1 91 ? -10.5 5.746 3.809 1 79.75 91 SER A N 1
ATOM 689 C CA . SER A 1 91 ? -9.086 5.461 4.055 1 79.75 91 SER A CA 1
ATOM 690 C C . SER A 1 91 ? -8.211 6.652 3.682 1 79.75 91 SER A C 1
ATOM 692 O O . SER A 1 91 ? -7.262 6.98 4.398 1 79.75 91 SER A O 1
ATOM 694 N N . GLU A 1 92 ? -8.492 7.238 2.607 1 74.25 92 GLU A N 1
ATOM 695 C CA . GLU A 1 92 ? -7.711 8.391 2.176 1 74.25 92 GLU A CA 1
ATOM 696 C C . GLU A 1 92 ? -7.855 9.555 3.158 1 74.25 92 GLU A C 1
ATOM 698 O O . GLU A 1 92 ? -6.863 10.18 3.533 1 74.25 92 GLU A O 1
ATOM 703 N N . LYS A 1 93 ? -9.023 9.812 3.553 1 78.25 93 LYS A N 1
ATOM 704 C CA . LYS A 1 93 ? -9.289 10.891 4.504 1 78.25 93 LYS A CA 1
ATOM 705 C C . LYS A 1 93 ? -8.68 10.57 5.867 1 78.25 93 LYS A C 1
ATOM 707 O O . LYS A 1 93 ? -8.203 11.477 6.566 1 78.25 93 LYS A O 1
ATOM 712 N N . LEU A 1 94 ? -8.797 9.352 6.137 1 81.12 94 LEU A N 1
ATOM 713 C CA . LEU A 1 94 ? -8.195 8.922 7.395 1 81.12 94 LEU A CA 1
ATOM 714 C C . LEU A 1 94 ? -6.688 9.133 7.375 1 81.12 94 LEU A C 1
ATOM 716 O O . LEU A 1 94 ? -6.113 9.625 8.344 1 81.12 94 LEU A O 1
ATOM 720 N N . ALA A 1 95 ? -6.098 8.734 6.324 1 74.62 95 ALA A N 1
ATOM 721 C CA . ALA A 1 95 ? -4.656 8.93 6.18 1 74.62 95 ALA A CA 1
ATOM 722 C C . ALA A 1 95 ? -4.285 10.406 6.301 1 74.62 95 ALA A C 1
ATOM 724 O O . ALA A 1 95 ? -3.293 10.758 6.945 1 74.62 95 ALA A O 1
ATOM 725 N N . GLU A 1 96 ? -5.051 11.234 5.711 1 72 96 GLU A N 1
ATOM 726 C CA . GLU A 1 96 ? -4.832 12.672 5.809 1 72 96 GLU A CA 1
ATOM 727 C C . GLU A 1 96 ? -4.941 13.148 7.25 1 72 96 GLU A C 1
ATOM 729 O O . GLU A 1 96 ? -4.113 13.938 7.715 1 72 96 GLU A O 1
ATOM 734 N N . TYR A 1 97 ? -5.949 12.758 7.855 1 76.94 97 TYR A N 1
ATOM 735 C CA . TYR A 1 97 ? -6.137 13.125 9.258 1 76.94 97 TYR A CA 1
ATOM 736 C C . TYR A 1 97 ? -4.941 12.695 10.102 1 76.94 97 TYR A C 1
ATOM 738 O O . TYR A 1 97 ? -4.473 13.453 10.953 1 76.94 97 TYR A O 1
ATOM 746 N N . LEU A 1 98 ? -4.516 11.484 9.852 1 74.19 98 LEU A N 1
ATOM 747 C CA . LEU A 1 98 ? -3.404 10.93 10.617 1 74.19 98 LEU A CA 1
ATOM 748 C C . LEU A 1 98 ? -2.127 11.727 10.383 1 74.19 98 LEU A C 1
ATOM 750 O O . LEU A 1 98 ? -1.322 11.906 11.305 1 74.19 98 LEU A O 1
ATOM 754 N N . CYS A 1 99 ? -1.971 12.125 9.297 1 67.06 99 CYS A N 1
ATOM 755 C CA . CYS A 1 99 ? -0.792 12.914 8.961 1 67.06 99 CYS A CA 1
ATOM 756 C C . CYS A 1 99 ? -0.78 14.234 9.727 1 67.06 99 CYS A C 1
ATOM 758 O O . CYS A 1 99 ? 0.284 14.727 10.102 1 67.06 99 CYS A O 1
ATOM 760 N N . GLU A 1 100 ? -1.962 14.734 9.922 1 69.12 100 GLU A N 1
ATOM 761 C CA . GLU A 1 100 ? -2.08 15.992 10.656 1 69.12 100 GLU A CA 1
ATOM 762 C C . GLU A 1 100 ? -1.934 15.766 12.156 1 69.12 100 GLU A C 1
ATOM 764 O O . GLU A 1 100 ? -1.725 16.719 12.922 1 69.12 100 GLU A O 1
ATOM 769 N N . HIS A 1 101 ? -2.008 14.539 12.469 1 73.12 101 HIS A N 1
ATOM 770 C CA . HIS A 1 101 ? -1.945 14.172 13.883 1 73.12 101 HIS A CA 1
ATOM 771 C C . HIS A 1 101 ? -0.885 13.109 14.125 1 73.12 101 HIS A C 1
ATOM 773 O O . HIS A 1 101 ? -1.213 11.938 14.336 1 73.12 101 HIS A O 1
ATOM 779 N N . PRO A 1 102 ? 0.361 13.492 14.156 1 68.06 102 PRO A N 1
ATOM 780 C CA . PRO A 1 102 ? 1.479 12.555 14.227 1 68.06 102 PRO A CA 1
ATOM 781 C C . PRO A 1 102 ? 1.405 11.633 15.438 1 68.06 102 PRO A C 1
ATOM 783 O O . PRO A 1 102 ? 1.884 10.5 15.391 1 68.06 102 PRO A O 1
ATOM 786 N N . ASP A 1 103 ? 0.818 12.094 16.453 1 68.25 103 ASP A N 1
ATOM 787 C CA . ASP A 1 103 ? 0.688 11.266 17.656 1 68.25 103 ASP A CA 1
ATOM 788 C C . ASP A 1 103 ? -0.208 10.055 17.391 1 68.25 103 ASP A C 1
ATOM 790 O O . ASP A 1 103 ? -0.039 9.008 18.016 1 68.25 103 ASP A O 1
ATOM 794 N N . ILE A 1 104 ? -1.087 10.227 16.484 1 69.19 104 ILE A N 1
ATOM 795 C CA . ILE A 1 104 ? -1.991 9.133 16.125 1 69.19 104 ILE A CA 1
ATOM 796 C C . ILE A 1 104 ? -1.373 8.297 15 1 69.19 104 ILE A C 1
ATOM 798 O O . ILE A 1 104 ? -1.528 7.074 14.977 1 69.19 104 ILE A O 1
ATOM 802 N N . HIS A 1 105 ? -0.643 8.906 14.102 1 66.31 105 HIS A N 1
ATOM 803 C CA . HIS A 1 105 ? -0.021 8.266 12.945 1 66.31 105 HIS A CA 1
ATOM 804 C C . HIS A 1 105 ? 1.037 7.258 13.375 1 66.31 105 HIS A C 1
ATOM 806 O O . HIS A 1 105 ? 1.26 6.254 12.695 1 66.31 105 HIS A O 1
ATOM 812 N N . ALA A 1 106 ? 1.663 7.531 14.398 1 59.44 106 ALA A N 1
ATOM 813 C CA . ALA A 1 106 ? 2.783 6.723 14.875 1 59.44 106 ALA A CA 1
ATOM 814 C C . ALA A 1 106 ? 2.355 5.273 15.102 1 59.44 106 ALA A C 1
ATOM 816 O O . ALA A 1 106 ? 3.197 4.371 15.148 1 59.44 106 ALA A O 1
ATOM 817 N N . ILE A 1 107 ? 1.178 5.102 15.008 1 54.97 107 ILE A N 1
ATOM 818 C CA . ILE A 1 107 ? 0.744 3.764 15.391 1 54.97 107 ILE A CA 1
ATOM 819 C C . ILE A 1 107 ? 0.448 2.941 14.141 1 54.97 107 ILE A C 1
ATOM 821 O O . ILE A 1 107 ? 0.177 1.741 14.227 1 54.97 107 ILE A O 1
ATOM 825 N N . MET A 1 108 ? 0.734 3.537 12.969 1 59.66 108 MET A N 1
ATOM 826 C CA . MET A 1 108 ? 0.352 2.789 11.781 1 59.66 108 MET A CA 1
ATOM 827 C C . MET A 1 108 ? 1.499 2.744 10.773 1 59.66 108 MET A C 1
ATOM 829 O O . MET A 1 108 ? 1.979 3.785 10.328 1 59.66 108 MET A O 1
ATOM 833 N N . ASP A 1 109 ? 2.367 1.656 10.773 1 65 109 ASP A N 1
ATOM 834 C CA . ASP A 1 109 ? 3.412 1.565 9.758 1 65 109 ASP A CA 1
ATOM 835 C C . ASP A 1 109 ? 3.521 0.145 9.211 1 65 109 ASP A C 1
ATOM 837 O O . ASP A 1 109 ? 4.242 -0.688 9.766 1 65 109 ASP A O 1
ATOM 841 N N . LEU A 1 110 ? 2.84 0.079 8.148 1 80.56 110 LEU A N 1
ATOM 842 C CA . LEU A 1 110 ? 2.838 -1.267 7.586 1 80.56 110 LEU A CA 1
ATOM 843 C C . LEU A 1 110 ? 3.605 -1.306 6.27 1 80.56 110 LEU A C 1
ATOM 845 O O . LEU A 1 110 ? 3.506 -0.381 5.461 1 80.56 110 LEU A O 1
ATOM 849 N N . VAL A 1 111 ? 4.457 -2.25 6.234 1 86.19 111 VAL A N 1
ATOM 850 C CA . VAL A 1 111 ? 5.145 -2.559 4.984 1 86.19 111 VAL A CA 1
ATOM 851 C C . VAL A 1 111 ? 4.703 -3.928 4.477 1 86.19 111 VAL A C 1
ATOM 853 O O . VAL A 1 111 ? 4.832 -4.93 5.184 1 86.19 111 VAL A O 1
ATOM 856 N N . TYR A 1 112 ? 4.211 -3.871 3.283 1 92.19 112 TYR A N 1
ATOM 857 C CA . TYR A 1 112 ? 3.793 -5.129 2.668 1 92.19 112 TYR A CA 1
ATOM 858 C C . TYR A 1 112 ? 4.754 -5.531 1.555 1 92.19 112 TYR A C 1
ATOM 860 O O . TYR A 1 112 ? 5.195 -4.691 0.771 1 92.19 112 TYR A O 1
ATOM 868 N N . VAL A 1 113 ? 5.051 -6.789 1.576 1 94.56 113 VAL A N 1
ATOM 869 C CA . VAL A 1 113 ? 5.852 -7.367 0.504 1 94.56 113 VAL A CA 1
ATOM 870 C C . VAL A 1 113 ? 5.023 -8.398 -0.261 1 94.56 113 VAL A C 1
ATOM 872 O O . VAL A 1 113 ? 4.445 -9.305 0.337 1 94.56 113 VAL A O 1
ATOM 875 N N . VAL A 1 114 ? 4.973 -8.227 -1.538 1 94.5 114 VAL A N 1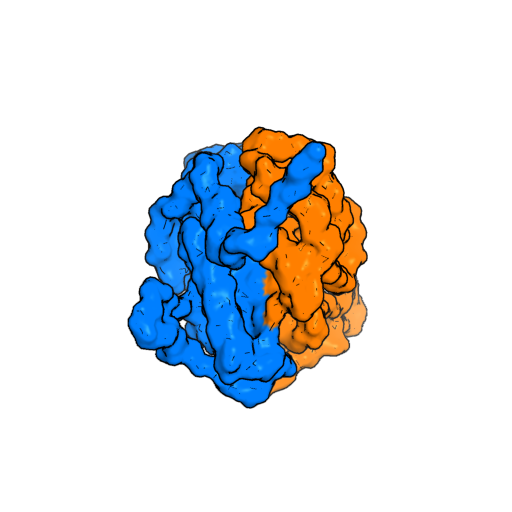
ATOM 876 C CA . VAL A 1 114 ? 4.262 -9.156 -2.408 1 94.5 114 VAL A CA 1
ATOM 877 C C . VAL A 1 114 ? 5.234 -9.766 -3.414 1 94.5 114 VAL A C 1
ATOM 879 O O . VAL A 1 114 ? 5.875 -9.047 -4.188 1 94.5 114 VAL A O 1
ATOM 882 N N . ALA A 1 115 ? 5.289 -11.047 -3.395 1 93.62 115 ALA A N 1
ATOM 883 C CA . ALA A 1 115 ? 6.109 -11.734 -4.387 1 93.62 115 ALA A CA 1
ATOM 884 C C . ALA A 1 115 ? 5.414 -11.766 -5.746 1 93.62 115 ALA A C 1
ATOM 886 O O . ALA A 1 115 ? 4.207 -12.008 -5.828 1 93.62 115 ALA A O 1
ATOM 887 N N . ASP A 1 116 ? 6.184 -11.453 -6.711 1 91.62 116 ASP A N 1
ATOM 888 C CA . ASP A 1 116 ? 5.684 -11.609 -8.07 1 91.62 116 ASP A CA 1
ATOM 889 C C . ASP A 1 116 ? 5.789 -13.062 -8.531 1 91.62 116 ASP A C 1
ATOM 891 O O . ASP A 1 116 ? 6.82 -13.477 -9.062 1 91.62 116 ASP A O 1
ATOM 895 N N . LEU A 1 117 ? 4.691 -13.672 -8.492 1 86.31 117 LEU A N 1
ATOM 896 C CA . LEU A 1 117 ? 4.684 -15.102 -8.758 1 86.31 117 LEU A CA 1
ATOM 897 C C . LEU A 1 117 ? 4.816 -15.375 -10.25 1 86.31 117 LEU A C 1
ATOM 899 O O . LEU A 1 117 ? 5.047 -16.516 -10.664 1 86.31 117 LEU A O 1
ATOM 903 N N . SER A 1 118 ? 4.672 -14.359 -10.961 1 82.69 118 SER A N 1
ATOM 904 C CA . SER A 1 118 ? 4.828 -14.555 -12.398 1 82.69 118 SER A CA 1
ATOM 905 C C . SER A 1 118 ? 6.285 -14.805 -12.766 1 82.69 118 SER A C 1
ATOM 907 O O . SER A 1 118 ? 6.582 -15.273 -13.867 1 82.69 118 SER A O 1
ATOM 909 N N . THR A 1 119 ? 7.117 -14.555 -11.875 1 85.75 119 THR A N 1
ATOM 910 C CA . THR A 1 119 ? 8.539 -14.641 -12.188 1 85.75 119 THR A CA 1
ATOM 911 C C . THR A 1 119 ? 9.125 -15.945 -11.656 1 85.75 119 THR A C 1
ATOM 913 O O . THR A 1 119 ? 10.312 -16.219 -11.844 1 85.75 119 THR A O 1
ATOM 916 N N . ILE A 1 120 ? 8.258 -16.641 -10.977 1 79.56 120 ILE A N 1
ATOM 917 C CA . ILE A 1 120 ? 8.828 -17.844 -10.391 1 79.56 120 ILE A CA 1
ATOM 918 C C . ILE A 1 120 ? 7.977 -19.062 -10.758 1 79.56 120 ILE A C 1
ATOM 920 O O . ILE A 1 120 ? 6.797 -18.922 -11.086 1 79.56 120 ILE A O 1
ATOM 924 N N . LYS A 1 121 ? 8.648 -20.234 -10.688 1 74.5 121 LYS A N 1
ATOM 925 C CA . LYS A 1 121 ? 7.988 -21.5 -10.969 1 74.5 121 LYS A CA 1
ATOM 926 C C . LYS A 1 121 ? 7.922 -22.375 -9.719 1 74.5 121 LYS A C 1
ATOM 928 O O . LYS A 1 121 ? 7.238 -23.391 -9.703 1 74.5 121 LYS A O 1
ATOM 933 N N . ALA A 1 122 ? 8.586 -21.844 -8.695 1 73.38 122 ALA A N 1
ATOM 934 C CA . ALA A 1 122 ? 8.695 -22.688 -7.504 1 73.38 122 ALA A CA 1
ATOM 935 C C . ALA A 1 122 ? 7.996 -22.031 -6.312 1 73.38 122 ALA A C 1
ATOM 937 O O . ALA A 1 122 ? 7.695 -20.828 -6.344 1 73.38 122 ALA A O 1
ATOM 938 N N . ALA A 1 123 ? 7.711 -22.953 -5.363 1 81.94 123 ALA A N 1
ATOM 939 C CA . ALA A 1 123 ? 7.168 -22.453 -4.098 1 81.94 123 ALA A CA 1
ATOM 940 C C . ALA A 1 123 ? 8.203 -21.641 -3.34 1 81.94 123 ALA A C 1
ATOM 942 O O . ALA A 1 123 ? 9.414 -21.859 -3.496 1 81.94 123 ALA A O 1
ATOM 943 N N . ILE A 1 124 ? 7.719 -20.672 -2.676 1 89.25 124 ILE A N 1
ATOM 944 C CA . ILE A 1 124 ? 8.594 -19.828 -1.854 1 89.25 124 ILE A CA 1
ATOM 945 C C . ILE A 1 124 ? 8.836 -20.516 -0.507 1 89.25 124 ILE A C 1
ATOM 947 O O . ILE A 1 124 ? 7.895 -20.719 0.265 1 89.25 124 ILE A O 1
ATOM 951 N N . PRO A 1 125 ? 10.008 -20.812 -0.182 1 88.75 125 PRO A N 1
ATOM 952 C CA . PRO A 1 125 ? 10.289 -21.531 1.065 1 88.75 125 PRO A CA 1
ATOM 953 C C . PRO A 1 125 ? 10.375 -20.594 2.271 1 88.75 125 PRO A C 1
ATOM 955 O O . PRO A 1 125 ? 11.383 -20.578 2.977 1 88.75 125 PRO A O 1
ATOM 958 N N . VAL A 1 126 ? 9.312 -20 2.615 1 89 126 VAL A N 1
ATOM 959 C CA . VAL A 1 126 ? 9.289 -18.922 3.607 1 89 126 VAL A CA 1
ATOM 960 C C . VAL A 1 126 ? 9.609 -19.5 4.988 1 89 126 VAL A C 1
ATOM 962 O O . VAL A 1 126 ? 10.094 -18.781 5.863 1 89 126 VAL A O 1
ATOM 965 N N . HIS A 1 127 ? 9.328 -20.75 5.215 1 87.5 127 HIS A N 1
ATOM 966 C CA . HIS A 1 127 ? 9.578 -21.391 6.5 1 87.5 127 HIS A CA 1
ATOM 967 C C . HIS A 1 127 ? 11.07 -21.438 6.812 1 87.5 127 HIS A C 1
ATOM 969 O O . HIS A 1 127 ? 11.461 -21.672 7.957 1 87.5 127 HIS A O 1
ATOM 975 N N . GLN A 1 128 ? 11.883 -21.172 5.883 1 89.56 128 GLN A N 1
ATOM 976 C CA . GLN A 1 128 ? 13.328 -21.188 6.074 1 89.56 128 GLN A CA 1
ATOM 977 C C . GLN A 1 128 ? 13.844 -19.812 6.484 1 89.56 128 GLN A C 1
ATOM 979 O O . GLN A 1 128 ? 15.039 -19.656 6.762 1 89.56 128 GLN A O 1
ATOM 984 N N . TYR A 1 129 ? 13.016 -18.859 6.492 1 91.88 129 TYR A N 1
ATOM 985 C CA . TYR A 1 129 ? 13.375 -17.516 6.922 1 91.88 129 TYR A CA 1
ATOM 986 C C . TYR A 1 129 ? 12.93 -17.266 8.359 1 91.88 129 TYR A C 1
ATOM 988 O O . TYR A 1 129 ? 11.805 -17.594 8.734 1 91.88 129 TYR A O 1
ATOM 996 N N . PRO A 1 130 ? 13.688 -16.672 9.18 1 88.88 130 PRO A N 1
ATOM 997 C CA . PRO A 1 130 ? 15.055 -16.25 8.867 1 88.88 130 PRO A CA 1
ATOM 998 C C . PRO A 1 130 ? 16.062 -17.375 9.008 1 88.88 130 PRO A C 1
ATOM 1000 O O . PRO A 1 130 ? 15.773 -18.406 9.617 1 88.88 130 PRO A O 1
ATOM 1003 N N . PRO A 1 131 ? 17.188 -17.141 8.281 1 84.06 131 PRO A N 1
ATOM 1004 C CA . PRO A 1 131 ? 18.219 -18.172 8.445 1 84.06 131 PRO A CA 1
ATOM 1005 C C . PRO A 1 131 ? 18.656 -18.359 9.898 1 84.06 131 PRO A C 1
ATOM 1007 O O . PRO A 1 131 ? 18.531 -17.422 10.703 1 84.06 131 PRO A O 1
ATOM 1010 N N . SER A 1 132 ? 19.094 -19.531 10.148 1 81.75 132 SER A N 1
ATOM 1011 C CA . SER A 1 132 ? 19.516 -19.844 11.508 1 81.75 132 SER A CA 1
ATOM 1012 C C . SER A 1 132 ? 20.578 -18.875 12 1 81.75 132 SER A C 1
ATOM 1014 O O . SER A 1 132 ? 21.516 -18.547 11.273 1 81.75 132 SER A O 1
ATOM 1016 N N . GLY A 1 133 ? 20.375 -18.406 13.258 1 79.94 133 GLY A N 1
ATOM 1017 C CA . GLY A 1 133 ? 21.344 -17.516 13.867 1 79.94 133 GLY A CA 1
ATOM 1018 C C . GLY A 1 133 ? 21.109 -16.062 13.531 1 79.94 133 GLY A C 1
ATOM 1019 O O . GLY A 1 133 ? 21.766 -15.172 14.086 1 79.94 133 GLY A O 1
ATOM 1020 N N . ASN A 1 134 ? 20.25 -15.828 12.531 1 78.88 134 ASN A N 1
ATOM 1021 C CA . ASN A 1 134 ? 19.938 -14.453 12.164 1 78.88 134 ASN A CA 1
ATOM 1022 C C . ASN A 1 134 ? 18.984 -13.805 13.156 1 78.88 134 ASN A C 1
ATOM 1024 O O . ASN A 1 134 ? 18 -14.43 13.57 1 78.88 134 ASN A O 1
ATOM 1028 N N . PRO A 1 135 ? 19.312 -12.641 13.562 1 80.25 135 PRO A N 1
ATOM 1029 C CA . PRO A 1 135 ? 18.469 -11.969 14.57 1 80.25 135 PRO A CA 1
ATOM 1030 C C . PRO A 1 135 ? 17.125 -11.531 14.016 1 80.25 135 PRO A C 1
ATOM 1032 O O . PRO A 1 135 ? 16.266 -11.07 14.766 1 80.25 135 PRO A O 1
ATOM 1035 N N . ALA A 1 136 ? 16.906 -11.789 12.742 1 80.5 136 ALA A N 1
ATOM 1036 C CA . ALA A 1 136 ? 15.633 -11.367 12.164 1 80.5 136 ALA A CA 1
ATOM 1037 C C . ALA A 1 136 ? 14.477 -12.211 12.688 1 80.5 136 ALA A C 1
ATOM 1039 O O . ALA A 1 136 ? 14.688 -13.328 13.18 1 80.5 136 ALA A O 1
ATOM 1040 N N . THR A 1 137 ? 13.289 -11.562 12.68 1 81.25 137 THR A N 1
ATOM 1041 C CA . THR A 1 137 ? 12.078 -12.266 13.094 1 81.25 137 THR A CA 1
ATOM 1042 C C . THR A 1 137 ? 11.406 -12.938 11.898 1 81.25 137 THR A C 1
ATOM 1044 O O . THR A 1 137 ? 11.586 -12.5 10.758 1 81.25 137 THR A O 1
ATOM 1047 N N . PRO A 1 138 ? 10.68 -14.008 12.234 1 85.69 138 PRO A N 1
ATOM 1048 C CA . PRO A 1 138 ? 9.93 -14.648 11.156 1 85.69 138 PRO A CA 1
ATOM 1049 C C . PRO A 1 138 ? 8.93 -13.695 10.492 1 85.69 138 PRO A C 1
ATOM 1051 O O . PRO A 1 138 ? 8.438 -12.766 11.133 1 85.69 138 PRO A O 1
ATOM 1054 N N . VAL A 1 139 ? 8.734 -13.977 9.242 1 90.19 139 VAL A N 1
ATOM 1055 C CA . VAL A 1 139 ? 7.801 -13.133 8.5 1 90.19 139 VAL A CA 1
ATOM 1056 C C . VAL A 1 139 ? 6.367 -13.555 8.812 1 90.19 139 VAL A C 1
ATOM 1058 O O . VAL A 1 139 ? 6.105 -14.719 9.117 1 90.19 139 VAL A O 1
ATOM 1061 N N . VAL A 1 140 ? 5.496 -12.641 8.727 1 89.75 140 VAL A N 1
ATOM 1062 C CA . VAL A 1 140 ? 4.074 -12.859 8.961 1 89.75 140 VAL A CA 1
ATOM 1063 C C . VAL A 1 140 ? 3.322 -12.852 7.633 1 89.75 140 VAL A C 1
ATOM 1065 O O . VAL A 1 140 ? 3.279 -11.828 6.945 1 89.75 140 VAL A O 1
ATOM 1068 N N . PRO A 1 141 ? 2.73 -14 7.277 1 92.25 141 PRO A N 1
ATOM 1069 C CA . PRO A 1 141 ? 1.91 -14 6.062 1 92.25 141 PRO A CA 1
ATOM 1070 C C . PRO A 1 141 ? 0.628 -13.188 6.223 1 92.25 141 PRO A C 1
ATOM 1072 O O . PRO A 1 141 ? 0.021 -13.188 7.297 1 92.25 141 PRO A O 1
ATOM 1075 N N . LEU A 1 142 ? 0.292 -12.484 5.172 1 92.88 142 LEU A N 1
ATOM 1076 C CA . LEU A 1 142 ? -0.991 -11.789 5.164 1 92.88 142 LEU A CA 1
ATOM 1077 C C . LEU A 1 142 ? -2.135 -12.758 4.891 1 92.88 142 LEU A C 1
ATOM 1079 O O . LEU A 1 142 ? -2.182 -13.383 3.828 1 92.88 142 LEU A O 1
ATOM 1083 N N . MET A 1 143 ? -3.023 -12.898 5.785 1 91.69 143 MET A N 1
ATOM 1084 C CA . MET A 1 143 ? -4.215 -13.742 5.66 1 91.69 143 MET A CA 1
ATOM 1085 C C . MET A 1 143 ? -3.838 -15.164 5.277 1 91.69 143 MET A C 1
ATOM 1087 O O . MET A 1 143 ? -4.547 -15.812 4.504 1 91.69 143 MET A O 1
ATOM 1091 N N . GLY A 1 144 ? -2.635 -15.562 5.668 1 85.75 144 GLY A N 1
ATOM 1092 C CA . GLY A 1 144 ? -2.211 -16.922 5.41 1 85.75 144 GLY A CA 1
ATOM 1093 C C . GLY A 1 144 ? -1.762 -17.156 3.977 1 85.75 144 GLY A C 1
ATOM 1094 O O . GLY A 1 144 ? -1.581 -18.297 3.549 1 85.75 144 GLY A O 1
ATOM 1095 N N . THR A 1 145 ? -1.604 -16.094 3.234 1 88.69 145 THR A N 1
ATOM 1096 C CA . THR A 1 145 ? -1.115 -16.25 1.867 1 88.69 145 THR A CA 1
ATOM 1097 C C . THR A 1 145 ? 0.31 -16.797 1.858 1 88.69 145 THR A C 1
ATOM 1099 O O . THR A 1 145 ? 0.998 -16.766 2.881 1 88.69 145 THR A O 1
ATOM 1102 N N . THR A 1 146 ? 0.713 -17.219 0.634 1 87.38 146 THR A N 1
ATOM 1103 C CA . THR A 1 146 ? 2.066 -17.75 0.501 1 87.38 146 THR A CA 1
ATOM 1104 C C . THR A 1 146 ? 2.963 -16.75 -0.234 1 87.38 146 THR A C 1
ATOM 1106 O O . THR A 1 146 ? 4.129 -17.047 -0.509 1 87.38 146 THR A O 1
ATOM 1109 N N . HIS A 1 147 ? 2.424 -15.586 -0.501 1 92.25 147 HIS A N 1
ATOM 1110 C CA . HIS A 1 147 ? 3.209 -14.719 -1.371 1 92.25 147 HIS A CA 1
ATOM 1111 C C . HIS A 1 147 ? 3.141 -13.266 -0.907 1 92.25 147 HIS A C 1
ATOM 1113 O O . HIS A 1 147 ? 3.672 -12.375 -1.57 1 92.25 147 HIS A O 1
ATOM 1119 N N . THR A 1 148 ? 2.447 -13.047 0.161 1 94 148 THR A N 1
ATOM 1120 C CA . THR A 1 148 ? 2.35 -11.695 0.706 1 94 148 THR A CA 1
ATOM 1121 C C . THR A 1 148 ? 2.682 -11.688 2.195 1 94 148 THR A C 1
ATOM 1123 O O . THR A 1 148 ? 2.152 -12.5 2.959 1 94 148 THR A O 1
ATOM 1126 N N . TRP A 1 149 ? 3.537 -10.797 2.578 1 94.44 149 TRP A N 1
ATOM 1127 C CA . TRP A 1 149 ? 3.986 -10.703 3.963 1 94.44 149 TRP A CA 1
ATOM 1128 C C . TRP A 1 149 ? 3.918 -9.258 4.453 1 94.44 149 TRP A C 1
ATOM 1130 O O . TRP A 1 149 ? 3.893 -8.32 3.65 1 94.44 149 TRP A O 1
ATOM 1140 N N . VAL A 1 150 ? 3.918 -9.172 5.781 1 92.69 150 VAL A N 1
ATOM 1141 C CA . VAL A 1 150 ? 3.789 -7.848 6.383 1 92.69 150 VAL A CA 1
ATOM 1142 C C . VAL A 1 150 ? 4.898 -7.637 7.41 1 92.69 150 VAL A C 1
ATOM 1144 O O . VAL A 1 150 ? 5.258 -8.555 8.148 1 92.69 150 VAL A O 1
ATOM 1147 N N . PHE A 1 151 ? 5.414 -6.453 7.34 1 87.38 151 PHE A N 1
ATOM 1148 C CA . PHE A 1 151 ? 6.438 -5.988 8.273 1 87.38 151 PHE A CA 1
ATOM 1149 C C . PHE A 1 151 ? 5.984 -4.719 8.984 1 87.38 151 PHE A C 1
ATOM 1151 O O . PHE A 1 151 ? 5.535 -3.768 8.344 1 87.38 151 PHE A O 1
ATOM 1158 N N . GLN A 1 152 ? 5.984 -4.758 10.266 1 78.75 152 GLN A N 1
ATOM 1159 C CA . GLN A 1 152 ? 5.488 -3.613 11.023 1 78.75 152 GLN A CA 1
ATOM 1160 C C . GLN A 1 152 ? 6.594 -3.002 11.883 1 78.75 152 GLN A C 1
ATOM 1162 O O . GLN A 1 152 ? 7.594 -3.66 12.172 1 78.75 152 GLN A O 1
ATOM 1167 N N . GLY A 1 153 ? 6.359 -1.707 12.203 1 69.5 153 GLY A N 1
ATOM 1168 C CA . GLY A 1 153 ? 7.199 -1.059 13.203 1 69.5 153 GLY A CA 1
ATOM 1169 C C . GLY A 1 153 ? 8.367 -0.298 12.594 1 69.5 153 GLY A C 1
ATOM 1170 O O . GLY A 1 153 ? 8.461 -0.165 11.375 1 69.5 153 GLY A O 1
ATOM 1171 N N . GLN A 1 154 ? 9.188 0.276 13.375 1 64.88 154 GLN A N 1
ATOM 1172 C CA . GLN A 1 154 ? 10.266 1.197 13.047 1 64.88 154 GLN A CA 1
ATOM 1173 C C . GLN A 1 154 ? 11.242 0.569 12.055 1 64.88 154 GLN A C 1
ATOM 1175 O O . GLN A 1 154 ? 11.711 1.233 11.125 1 64.88 154 GLN A O 1
ATOM 1180 N N . GLU A 1 155 ? 11.422 -0.79 12.164 1 75.44 155 GLU A N 1
ATOM 1181 C CA . GLU A 1 155 ? 12.383 -1.427 11.273 1 75.44 155 GLU A CA 1
ATOM 1182 C C . GLU A 1 155 ? 11.688 -2.326 10.258 1 75.44 155 GLU A C 1
ATOM 1184 O O . GLU A 1 155 ? 12.289 -3.275 9.742 1 75.44 155 GLU A O 1
ATOM 1189 N N . GLY A 1 156 ? 10.492 -1.866 9.977 1 82.25 156 GLY A N 1
ATOM 1190 C CA . GLY A 1 156 ? 9.734 -2.715 9.07 1 82.25 156 GLY A CA 1
ATOM 1191 C C . GLY A 1 156 ? 10.305 -2.748 7.664 1 82.25 156 GLY A C 1
ATOM 1192 O O . GLY A 1 156 ? 10.438 -3.818 7.062 1 82.25 156 GLY A O 1
ATOM 1193 N N . LEU A 1 157 ? 10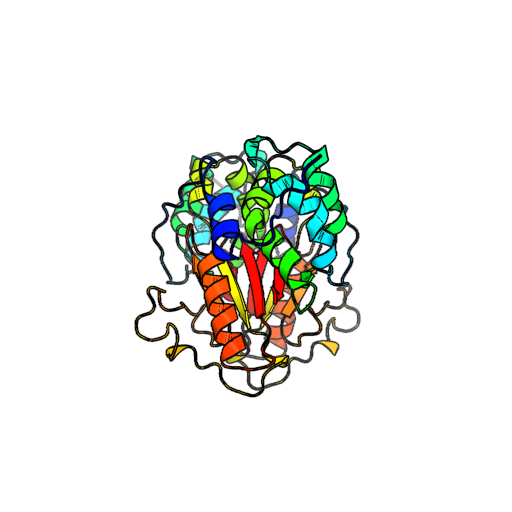.664 -1.606 7.199 1 84.06 157 LEU A N 1
ATOM 1194 C CA . LEU A 1 157 ? 11.211 -1.524 5.848 1 84.06 157 LEU A CA 1
ATOM 1195 C C . LEU A 1 157 ? 12.555 -2.232 5.758 1 84.06 157 LEU A C 1
ATOM 1197 O O . LEU A 1 157 ? 12.82 -2.949 4.793 1 84.06 157 LEU A O 1
ATOM 1201 N N . LYS A 1 158 ? 13.336 -2.035 6.691 1 83.88 158 LYS A N 1
ATOM 1202 C CA . LYS A 1 158 ? 14.641 -2.689 6.734 1 83.88 158 LYS A CA 1
ATOM 1203 C C . LYS A 1 158 ? 14.492 -4.207 6.762 1 83.88 158 LYS A C 1
ATOM 1205 O O . LYS A 1 158 ? 15.203 -4.922 6.047 1 83.88 158 LYS A O 1
ATOM 1210 N N . ARG A 1 159 ? 13.656 -4.645 7.566 1 88.12 159 ARG A N 1
ATOM 1211 C CA . ARG A 1 159 ? 13.398 -6.082 7.648 1 88.12 159 ARG A CA 1
ATOM 1212 C C . ARG A 1 159 ? 12.836 -6.617 6.34 1 88.12 159 ARG A C 1
ATOM 1214 O O . ARG A 1 159 ? 13.18 -7.719 5.91 1 88.12 159 ARG A O 1
ATOM 1221 N N . ALA A 1 160 ? 11.984 -5.816 5.793 1 90.81 160 ALA A N 1
ATOM 1222 C CA . ALA A 1 160 ? 11.438 -6.199 4.492 1 90.81 160 ALA A CA 1
ATOM 1223 C C . ALA A 1 160 ? 12.547 -6.344 3.455 1 90.81 160 ALA A C 1
ATOM 1225 O O . ALA A 1 160 ? 12.57 -7.312 2.693 1 90.81 160 ALA A O 1
ATOM 1226 N N . GLN A 1 161 ? 13.398 -5.441 3.48 1 88.31 161 GLN A N 1
ATOM 1227 C CA . GLN A 1 161 ? 14.5 -5.461 2.521 1 88.31 161 GLN A CA 1
ATOM 1228 C C . GLN A 1 161 ? 15.406 -6.668 2.752 1 88.31 161 GLN A C 1
ATOM 1230 O O . GLN A 1 161 ? 15.867 -7.297 1.797 1 88.31 161 GLN A O 1
ATOM 1235 N N . HIS A 1 162 ? 15.633 -6.906 3.951 1 91.06 162 HIS A N 1
ATOM 1236 C CA . HIS A 1 162 ? 16.422 -8.094 4.27 1 91.06 162 HIS A CA 1
ATOM 1237 C C . HIS A 1 162 ? 15.75 -9.359 3.756 1 91.06 162 HIS A C 1
ATOM 1239 O O . HIS A 1 162 ? 16.406 -10.227 3.178 1 91.06 162 HIS A O 1
ATOM 1245 N N . PHE A 1 163 ? 14.523 -9.43 3.961 1 94.19 163 PHE A N 1
ATOM 1246 C CA . PHE A 1 163 ? 13.734 -10.578 3.51 1 94.19 163 PHE A CA 1
ATOM 1247 C C . PHE A 1 163 ? 13.789 -10.703 1.991 1 94.19 163 PHE A C 1
ATOM 1249 O O . PHE A 1 163 ? 13.977 -11.797 1.461 1 94.19 163 PHE A O 1
ATOM 1256 N N . ILE A 1 164 ? 13.648 -9.617 1.321 1 92.88 164 ILE A N 1
ATOM 1257 C CA . ILE A 1 164 ? 13.664 -9.609 -0.138 1 92.88 164 ILE A CA 1
ATOM 1258 C C . ILE A 1 164 ? 15.031 -10.078 -0.637 1 92.88 164 ILE A C 1
ATOM 1260 O O . ILE A 1 164 ? 15.117 -10.883 -1.568 1 92.88 164 ILE A O 1
ATOM 1264 N N . GLY A 1 165 ? 16.031 -9.547 -0.03 1 91.5 165 GLY A N 1
ATOM 1265 C CA . GLY A 1 165 ? 17.359 -10.008 -0.371 1 91.5 165 GLY A CA 1
ATOM 1266 C C . GLY A 1 165 ? 17.547 -11.508 -0.19 1 91.5 165 GLY A C 1
ATOM 1267 O O . GLY A 1 165 ? 18.125 -12.172 -1.046 1 91.5 165 GLY A O 1
ATOM 1268 N N . TRP A 1 166 ? 17.062 -11.945 0.887 1 92.88 166 TRP A N 1
ATOM 1269 C CA . TRP A 1 166 ? 17.125 -13.375 1.166 1 92.88 166 TRP A CA 1
ATOM 1270 C C . TRP A 1 166 ? 16.375 -14.172 0.108 1 92.88 166 TRP A C 1
ATOM 1272 O O . TRP A 1 166 ? 16.875 -15.188 -0.382 1 92.88 166 TRP A O 1
ATOM 1282 N N . LEU A 1 167 ? 15.172 -13.789 -0.242 1 93.19 167 LEU A N 1
ATOM 1283 C CA . LEU A 1 167 ? 14.375 -14.445 -1.272 1 93.19 167 LEU A CA 1
ATOM 1284 C C . LEU A 1 167 ? 15.141 -14.508 -2.59 1 93.19 167 LEU A C 1
ATOM 1286 O O . LEU A 1 167 ? 15.172 -15.555 -3.24 1 93.19 167 LEU A O 1
ATOM 1290 N N . GLN A 1 168 ? 15.648 -13.391 -2.926 1 91.38 168 GLN A N 1
ATOM 1291 C CA . GLN A 1 168 ? 16.328 -13.281 -4.215 1 91.38 168 GLN A CA 1
ATOM 1292 C C . GLN A 1 168 ? 17.578 -14.148 -4.254 1 91.38 168 GLN A C 1
ATOM 1294 O O . GLN A 1 168 ? 17.969 -14.633 -5.316 1 91.38 168 GLN A O 1
ATOM 1299 N N . ASP A 1 169 ? 18.188 -14.297 -3.146 1 91.25 169 ASP A N 1
ATOM 1300 C CA . ASP A 1 169 ? 19.328 -15.195 -3.047 1 91.25 169 ASP A CA 1
ATOM 1301 C C . ASP A 1 169 ? 18.906 -16.656 -3.213 1 91.25 169 ASP A C 1
ATOM 1303 O O . ASP A 1 169 ? 19.641 -17.453 -3.812 1 91.25 169 ASP A O 1
ATOM 1307 N N . ARG A 1 170 ? 17.766 -16.984 -2.736 1 91.25 170 ARG A N 1
ATOM 1308 C CA . ARG A 1 170 ? 17.297 -18.375 -2.695 1 91.25 170 ARG A CA 1
ATOM 1309 C C . ARG A 1 170 ? 16.594 -18.75 -3.992 1 91.25 170 ARG A C 1
ATOM 1311 O O . ARG A 1 170 ? 16.609 -19.906 -4.398 1 91.25 170 ARG A O 1
ATOM 1318 N N . ILE A 1 171 ? 15.914 -17.781 -4.516 1 92.56 171 ILE A N 1
ATOM 1319 C CA . ILE A 1 171 ? 15.133 -18.016 -5.727 1 92.56 171 ILE A CA 1
ATOM 1320 C C . ILE A 1 171 ? 15.555 -17.031 -6.816 1 92.56 171 ILE A C 1
ATOM 1322 O O . ILE A 1 171 ? 14.984 -15.938 -6.926 1 92.56 171 ILE A O 1
ATOM 1326 N N . PRO A 1 172 ? 16.469 -17.484 -7.641 1 89.19 172 PRO A N 1
ATOM 1327 C CA . PRO A 1 172 ? 16.922 -16.578 -8.703 1 89.19 172 PRO A CA 1
ATOM 1328 C C . PRO A 1 172 ? 15.789 -16.109 -9.609 1 89.19 172 PRO A C 1
ATOM 1330 O O . PRO A 1 172 ? 14.969 -16.922 -10.047 1 89.19 172 PRO A O 1
ATOM 1333 N N . GLY A 1 173 ? 15.727 -14.805 -9.773 1 89.25 173 GLY A N 1
ATOM 1334 C CA . GLY A 1 173 ? 14.766 -14.25 -10.711 1 89.25 173 GLY A CA 1
ATOM 1335 C C . GLY A 1 173 ? 13.492 -13.766 -10.039 1 89.25 173 GLY A C 1
ATOM 1336 O O . GLY A 1 173 ? 12.688 -13.07 -10.656 1 89.25 173 GLY A O 1
ATOM 1337 N N . ILE A 1 174 ? 13.328 -14.109 -8.781 1 92.38 174 ILE A N 1
ATOM 1338 C CA . ILE A 1 174 ? 12.117 -13.688 -8.094 1 92.38 174 ILE A CA 1
ATOM 1339 C C . ILE A 1 174 ? 12.117 -12.172 -7.926 1 92.38 174 ILE A C 1
ATOM 1341 O O . ILE A 1 174 ? 13.164 -11.57 -7.691 1 92.38 174 ILE A O 1
ATOM 1345 N N . ARG A 1 175 ? 10.945 -11.641 -8.156 1 94.38 175 ARG A N 1
ATOM 1346 C CA . ARG A 1 175 ? 10.727 -10.211 -7.934 1 94.38 175 ARG A CA 1
ATOM 1347 C C . ARG A 1 175 ? 9.656 -9.977 -6.875 1 94.38 175 ARG A C 1
ATOM 1349 O O . ARG A 1 175 ? 8.828 -10.852 -6.613 1 94.38 175 ARG A O 1
ATOM 1356 N N . SER A 1 176 ? 9.828 -8.836 -6.262 1 95 176 SER A N 1
ATOM 1357 C CA . SER A 1 176 ? 8.891 -8.477 -5.203 1 95 176 SER A CA 1
ATOM 1358 C C . SER A 1 176 ? 8.453 -7.023 -5.32 1 95 176 SER A C 1
ATOM 1360 O O . SER A 1 176 ? 9.211 -6.18 -5.805 1 95 176 SER A O 1
ATOM 1362 N N . MET A 1 177 ? 7.297 -6.832 -4.871 1 94.44 177 MET A N 1
ATOM 1363 C CA . MET A 1 177 ? 6.746 -5.488 -4.734 1 94.44 177 MET A CA 1
ATOM 1364 C C . MET A 1 177 ? 6.637 -5.094 -3.264 1 94.44 177 MET A C 1
ATOM 1366 O O . MET A 1 177 ? 6.266 -5.914 -2.422 1 94.44 177 MET A O 1
ATOM 1370 N N . VAL A 1 178 ? 6.957 -3.883 -3.029 1 92.88 178 VAL A N 1
ATOM 1371 C CA . VAL A 1 178 ? 6.867 -3.371 -1.667 1 92.88 178 VAL A CA 1
ATOM 1372 C C . VAL A 1 178 ? 5.871 -2.217 -1.61 1 92.88 178 VAL A C 1
ATOM 1374 O O . VAL A 1 178 ? 5.969 -1.267 -2.391 1 92.88 178 VAL A O 1
ATOM 1377 N N . PHE A 1 179 ? 4.887 -2.334 -0.747 1 89 179 PHE A N 1
ATOM 1378 C CA . PHE A 1 179 ? 3.895 -1.301 -0.478 1 89 179 PHE A CA 1
ATOM 1379 C C . PHE A 1 179 ? 4.062 -0.74 0.929 1 89 179 PHE A C 1
ATOM 1381 O O . PHE A 1 179 ? 4.031 -1.488 1.909 1 89 179 PHE A O 1
ATOM 1388 N N . VAL A 1 180 ? 4.285 0.506 0.956 1 81.88 180 VAL A N 1
ATOM 1389 C CA . VAL A 1 180 ? 4.305 1.194 2.242 1 81.88 180 VAL A CA 1
ATOM 1390 C C . VAL A 1 180 ? 2.992 1.943 2.451 1 81.88 180 VAL A C 1
ATOM 1392 O O . VAL A 1 180 ? 2.629 2.809 1.65 1 81.88 180 VAL A O 1
ATOM 1395 N N . SER A 1 181 ? 2.283 1.542 3.455 1 77.81 181 SER A N 1
ATOM 1396 C CA . SER A 1 181 ? 0.962 2.117 3.686 1 77.81 181 SER A CA 1
ATOM 1397 C C . SER A 1 181 ? 0.792 2.549 5.137 1 77.81 181 SER A C 1
ATOM 1399 O O . SER A 1 181 ? 1.181 1.823 6.055 1 77.81 181 SER A O 1
ATOM 1401 N N . PRO A 1 182 ? 0.18 3.709 5.254 1 73.25 182 PRO A N 1
ATOM 1402 C CA . PRO A 1 182 ? -0.104 4.137 6.629 1 73.25 182 PRO A CA 1
ATOM 1403 C C . PRO A 1 182 ? -1.287 3.393 7.242 1 73.25 182 PRO A C 1
ATOM 1405 O O . PRO A 1 182 ? -1.47 3.42 8.461 1 73.25 182 PRO A O 1
ATOM 1408 N N . ASN A 1 183 ? -2.084 2.723 6.355 1 78.31 183 ASN A N 1
ATOM 1409 C CA . ASN A 1 183 ? -3.273 2.01 6.809 1 78.31 183 ASN A CA 1
ATOM 1410 C C . ASN A 1 183 ? -3.227 0.535 6.414 1 78.31 183 ASN A C 1
ATOM 1412 O O . ASN A 1 183 ? -2.6 0.175 5.418 1 78.31 183 ASN A O 1
ATOM 1416 N N . PRO A 1 184 ? -3.924 -0.181 7.301 1 88.38 184 PRO A N 1
ATOM 1417 C CA . PRO A 1 184 ? -3.984 -1.596 6.93 1 88.38 184 PRO A CA 1
ATOM 1418 C C . PRO A 1 184 ? -4.668 -1.821 5.582 1 88.38 184 PRO A C 1
ATOM 1420 O O . PRO A 1 184 ? -5.605 -1.103 5.234 1 88.38 184 PRO A O 1
ATOM 1423 N N . ALA A 1 185 ? -4.176 -2.797 4.918 1 92.12 185 ALA A N 1
ATOM 1424 C CA . ALA A 1 185 ? -4.82 -3.244 3.688 1 92.12 185 ALA A CA 1
ATOM 1425 C C . ALA A 1 185 ? -6.195 -3.84 3.973 1 92.12 185 ALA A C 1
ATOM 1427 O O . ALA A 1 185 ? -6.523 -4.141 5.125 1 92.12 185 ALA A O 1
ATOM 1428 N N . VAL A 1 186 ? -6.941 -3.949 2.9 1 94.81 186 VAL A N 1
ATOM 1429 C CA . VAL A 1 186 ? -8.234 -4.617 3.006 1 94.81 186 VAL A CA 1
ATOM 1430 C C . VAL A 1 186 ? -8.219 -5.906 2.189 1 94.81 186 VAL A C 1
ATOM 1432 O O . VAL A 1 186 ? -7.695 -5.934 1.071 1 94.81 186 VAL A O 1
ATOM 1435 N N . TYR A 1 187 ? -8.766 -6.875 2.803 1 96.38 187 TYR A N 1
ATOM 1436 C CA . TYR A 1 187 ? -8.859 -8.18 2.16 1 96.38 187 TYR A CA 1
ATOM 1437 C C . TYR A 1 187 ? -10.305 -8.516 1.813 1 96.38 187 TYR A C 1
ATOM 1439 O O . TYR A 1 187 ? -11.164 -8.578 2.697 1 96.38 187 TYR A O 1
ATOM 1447 N N . TYR A 1 188 ? -10.469 -8.688 0.523 1 94.69 188 TYR A N 1
ATOM 1448 C CA . TYR A 1 188 ? -11.812 -8.992 0.045 1 94.69 188 TYR A CA 1
ATOM 1449 C C . TYR A 1 188 ? -11.906 -10.414 -0.482 1 94.69 188 TYR A C 1
ATOM 1451 O O . TYR A 1 188 ? -10.969 -10.906 -1.124 1 94.69 188 TYR A O 1
ATOM 1459 N N . MET B 1 1 ? -41.688 8.945 17.641 1 24.52 1 MET B N 1
ATOM 1460 C CA . MET B 1 1 ? -40.312 9.297 17.281 1 24.52 1 MET B CA 1
ATOM 1461 C C . MET B 1 1 ? -39.812 8.398 16.172 1 24.52 1 MET B C 1
ATOM 1463 O O . MET B 1 1 ? -39.719 7.18 16.328 1 24.52 1 MET B O 1
ATOM 1467 N N . SER B 1 2 ? -39.781 8.742 14.82 1 25.59 2 SER B N 1
ATOM 1468 C CA . SER B 1 2 ? -39.812 7.914 13.617 1 25.59 2 SER B CA 1
ATOM 1469 C C . SE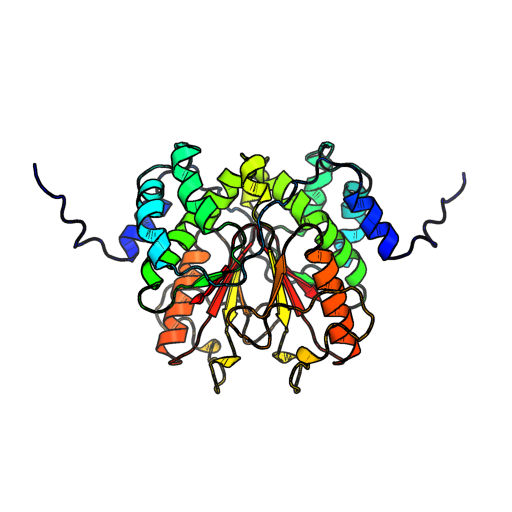R B 1 2 ? -38.438 7.41 13.266 1 25.59 2 SER B C 1
ATOM 1471 O O . SER B 1 2 ? -37.469 8.172 13.289 1 25.59 2 SER B O 1
ATOM 1473 N N . SER B 1 3 ? -38.094 6.152 13.328 1 24.27 3 SER B N 1
ATOM 1474 C CA . SER B 1 3 ? -36.938 5.32 12.961 1 24.27 3 SER B CA 1
ATOM 1475 C C . SER B 1 3 ? -36.531 5.562 11.508 1 24.27 3 SER B C 1
ATOM 1477 O O . SER B 1 3 ? -37.281 5.223 10.586 1 24.27 3 SER B O 1
ATOM 1479 N N . LYS B 1 4 ? -35.812 6.578 11.227 1 31.5 4 LYS B N 1
ATOM 1480 C CA . LYS B 1 4 ? -35.5 6.863 9.828 1 31.5 4 LYS B CA 1
ATOM 1481 C C . LYS B 1 4 ? -34.938 5.633 9.133 1 31.5 4 LYS B C 1
ATOM 1483 O O . LYS B 1 4 ? -33.938 5.062 9.586 1 31.5 4 LYS B O 1
ATOM 1488 N N . ASN B 1 5 ? -35.594 4.82 8.266 1 26.89 5 ASN B N 1
ATOM 1489 C CA . ASN B 1 5 ? -35.438 3.602 7.473 1 26.89 5 ASN B CA 1
ATOM 1490 C C . ASN B 1 5 ? -34.312 3.736 6.449 1 26.89 5 ASN B C 1
ATOM 1492 O O . ASN B 1 5 ? -34.469 4.426 5.438 1 26.89 5 ASN B O 1
ATOM 1496 N N . TYR B 1 6 ? -33.094 3.83 6.809 1 31.27 6 TYR B N 1
ATOM 1497 C CA . TYR B 1 6 ? -31.922 3.84 5.949 1 31.27 6 TYR B CA 1
ATOM 1498 C C . TYR B 1 6 ? -31.906 2.621 5.039 1 31.27 6 TYR B C 1
ATOM 1500 O O . TYR B 1 6 ? -30.859 2.234 4.531 1 31.27 6 TYR B O 1
ATOM 1508 N N . SER B 1 7 ? -32.906 1.812 4.918 1 38.97 7 SER B N 1
ATOM 1509 C CA . SER B 1 7 ? -33.094 0.533 4.246 1 38.97 7 SER B CA 1
ATOM 1510 C C . SER B 1 7 ? -32.969 0.673 2.734 1 38.97 7 SER B C 1
ATOM 1512 O O . SER B 1 7 ? -32.906 -0.326 2.012 1 38.97 7 SER B O 1
ATOM 1514 N N . GLY B 1 8 ? -32.906 1.959 2.127 1 37 8 GLY B N 1
ATOM 1515 C CA . GLY B 1 8 ? -33.094 2.09 0.69 1 37 8 GLY B CA 1
ATOM 1516 C C . GLY B 1 8 ? -31.859 2.602 -0.027 1 37 8 GLY B C 1
ATOM 1517 O O . GLY B 1 8 ? -31.891 2.842 -1.235 1 37 8 GLY B O 1
ATOM 1518 N N . GLN B 1 9 ? -30.859 3.197 0.586 1 33.97 9 GLN B N 1
ATOM 1519 C CA . GLN B 1 9 ? -29.781 3.77 -0.202 1 33.97 9 GLN B CA 1
ATOM 1520 C C . GLN B 1 9 ? -28.844 2.678 -0.736 1 33.97 9 GLN B C 1
ATOM 1522 O O . GLN B 1 9 ? -28.469 1.766 -0.001 1 33.97 9 GLN B O 1
ATOM 1527 N N . THR B 1 10 ? -28.797 2.648 -2.104 1 40.09 10 THR B N 1
ATOM 1528 C CA . THR B 1 10 ? -27.969 1.662 -2.779 1 40.09 10 THR B CA 1
ATOM 1529 C C . THR B 1 10 ? -26.5 1.844 -2.398 1 40.09 10 THR B C 1
ATOM 1531 O O . THR B 1 10 ? -26.109 2.896 -1.888 1 40.09 10 THR B O 1
ATOM 1534 N N . GLN B 1 11 ? -25.656 0.771 -2.467 1 35.16 11 GLN B N 1
ATOM 1535 C CA . GLN B 1 11 ? -24.203 0.737 -2.281 1 35.16 11 GLN B CA 1
ATOM 1536 C C . GLN B 1 11 ? -23.531 1.905 -2.996 1 35.16 11 GLN B C 1
ATOM 1538 O O . GLN B 1 11 ? -22.578 2.488 -2.479 1 35.16 11 GLN B O 1
ATOM 1543 N N . GLU B 1 12 ? -24.047 2.268 -4.094 1 40.12 12 GLU B N 1
ATOM 1544 C CA . GLU B 1 12 ? -23.531 3.348 -4.93 1 40.12 12 GLU B CA 1
ATOM 1545 C C . GLU B 1 12 ? -23.766 4.707 -4.277 1 40.12 12 GLU B C 1
ATOM 1547 O O . GLU B 1 12 ? -22.875 5.559 -4.27 1 40.12 12 GLU B O 1
ATOM 1552 N N . GLU B 1 13 ? -24.938 4.898 -3.83 1 41.06 13 GLU B N 1
ATOM 1553 C CA . GLU B 1 13 ? -25.281 6.188 -3.244 1 41.06 13 GLU B CA 1
ATOM 1554 C C . GLU B 1 13 ? -24.469 6.469 -1.986 1 41.06 13 GLU B C 1
ATOM 1556 O O . GLU B 1 13 ? -24.047 7.602 -1.755 1 41.06 13 GLU B O 1
ATOM 1561 N N . ALA B 1 14 ? -24.344 5.43 -1.283 1 35.12 14 ALA B N 1
ATOM 1562 C CA . ALA B 1 14 ? -23.547 5.602 -0.063 1 35.12 14 ALA B CA 1
ATOM 1563 C C . ALA B 1 14 ? -22.125 6.027 -0.385 1 35.12 14 ALA B C 1
ATOM 1565 O O . ALA B 1 14 ? -21.562 6.898 0.284 1 35.12 14 ALA B O 1
ATOM 1566 N N . TYR B 1 15 ? -21.609 5.527 -1.438 1 33.09 15 TYR B N 1
ATOM 1567 C CA . TYR B 1 15 ? -20.281 5.91 -1.921 1 33.09 15 TYR B CA 1
ATOM 1568 C C . TYR B 1 15 ? -20.281 7.355 -2.398 1 33.09 15 TYR B C 1
ATOM 1570 O O . TYR B 1 15 ? -19.344 8.109 -2.102 1 33.09 15 TYR B O 1
ATOM 1578 N N . GLU B 1 16 ? -21.266 7.738 -3.092 1 39.47 16 GLU B N 1
ATOM 1579 C CA . GLU B 1 16 ? -21.359 9.086 -3.639 1 39.47 16 GLU B CA 1
ATOM 1580 C C . GLU B 1 16 ? -21.453 10.125 -2.525 1 39.47 16 GLU B C 1
ATOM 1582 O O . GLU B 1 16 ? -20.859 11.203 -2.627 1 39.47 16 GLU B O 1
ATOM 1587 N N . ALA B 1 17 ? -22.156 9.914 -1.686 1 35.56 17 ALA B N 1
ATOM 1588 C CA . ALA B 1 17 ? -22.328 10.867 -0.597 1 35.56 17 ALA B CA 1
ATOM 1589 C C . ALA B 1 17 ? -21.016 11.109 0.139 1 35.56 17 ALA B C 1
ATOM 1591 O O . ALA B 1 17 ? -20.75 12.227 0.589 1 35.56 17 ALA B O 1
ATOM 1592 N N . LEU B 1 18 ? -20.266 10.109 0.329 1 34.75 18 LEU B N 1
ATOM 1593 C CA . LEU B 1 18 ? -18.984 10.227 0.997 1 34.75 18 LEU B CA 1
ATOM 1594 C C . LEU B 1 18 ? -18.031 11.094 0.185 1 34.75 18 LEU B C 1
ATOM 1596 O O . LEU B 1 18 ? -17.203 11.812 0.751 1 34.75 18 LEU B O 1
ATOM 1600 N N . CYS B 1 19 ? -18.188 11.125 -1.169 1 34.12 19 CYS B N 1
ATOM 1601 C CA . CYS B 1 19 ? -17.297 11.852 -2.076 1 34.12 19 CYS B CA 1
ATOM 1602 C C . CYS B 1 19 ? -17.719 13.312 -2.197 1 34.12 19 CYS B C 1
ATOM 1604 O O . CYS B 1 19 ? -17.031 14.102 -2.854 1 34.12 19 CYS B O 1
ATOM 1606 N N . SER B 1 20 ? -18.797 13.734 -1.933 1 32.25 20 SER B N 1
ATOM 1607 C CA . SER B 1 20 ? -19.344 14.984 -2.447 1 32.25 20 SER B CA 1
ATOM 1608 C C . SER B 1 20 ? -18.656 16.188 -1.814 1 32.25 20 SER B C 1
ATOM 1610 O O . SER B 1 20 ? -18.656 17.281 -2.395 1 32.25 20 SER B O 1
ATOM 1612 N N . VAL B 1 21 ? -18.703 16.422 -0.523 1 33.72 21 VAL B N 1
ATOM 1613 C CA . VAL B 1 21 ? -18.594 17.812 -0.114 1 33.72 21 VAL B CA 1
ATOM 1614 C C . VAL B 1 21 ? -17.141 18.266 -0.212 1 33.72 21 VAL B C 1
ATOM 1616 O O . VAL B 1 21 ? -16.859 19.453 -0.381 1 33.72 21 VAL B O 1
ATOM 1619 N N . GLU B 1 22 ? -16.156 17.656 0.625 1 38.88 22 GLU B N 1
ATOM 1620 C CA . GLU B 1 22 ? -14.961 18.375 1.062 1 38.88 22 GLU B CA 1
ATOM 1621 C C . GLU B 1 22 ? -13.961 18.516 -0.078 1 38.88 22 GLU B C 1
ATOM 1623 O O . GLU B 1 22 ? -14.031 17.797 -1.071 1 38.88 22 GLU B O 1
ATOM 1628 N N . GLU B 1 23 ? -13.102 19.641 0.015 1 39.91 23 GLU B N 1
ATOM 1629 C CA . GLU B 1 23 ? -12.023 20.031 -0.884 1 39.91 23 GLU B CA 1
ATOM 1630 C C . GLU B 1 23 ? -11.188 18.812 -1.3 1 39.91 23 GLU B C 1
ATOM 1632 O O . GLU B 1 23 ? -10.469 18.234 -0.481 1 39.91 23 GLU B O 1
ATOM 1637 N N . GLU B 1 24 ? -11.836 17.953 -2.037 1 47.34 24 GLU B N 1
ATOM 1638 C CA . GLU B 1 24 ? -11.219 16.781 -2.646 1 47.34 24 GLU B CA 1
ATOM 1639 C C . GLU B 1 24 ? -9.82 17.094 -3.17 1 47.34 24 GLU B C 1
ATOM 1641 O O . GLU B 1 24 ? -9.633 18.078 -3.877 1 47.34 24 GLU B O 1
ATOM 1646 N N . ILE B 1 25 ? -8.883 16.781 -2.424 1 50 25 ILE B N 1
ATOM 1647 C CA . ILE B 1 25 ? -7.543 16.875 -3 1 50 25 ILE B CA 1
ATOM 1648 C C . ILE B 1 25 ? -7.594 16.516 -4.484 1 50 25 ILE B C 1
ATOM 1650 O O . ILE B 1 25 ? -7.961 15.398 -4.848 1 50 25 ILE B O 1
ATOM 1654 N N . LYS B 1 26 ? -7.762 17.625 -5.285 1 53.53 26 LYS B N 1
ATOM 1655 C CA . LYS B 1 26 ? -7.793 17.406 -6.727 1 53.53 26 LYS B CA 1
ATOM 1656 C C . LYS B 1 26 ? -6.547 16.672 -7.203 1 53.53 26 LYS B C 1
ATOM 1658 O O . LYS B 1 26 ? -5.426 17.156 -7.027 1 53.53 26 LYS B O 1
ATOM 1663 N N . ARG B 1 27 ? -6.723 15.422 -7.449 1 60.75 27 ARG B N 1
ATOM 1664 C CA . ARG B 1 27 ? -5.676 14.617 -8.078 1 60.75 27 ARG B CA 1
ATOM 1665 C C . ARG B 1 27 ? -5.457 15.039 -9.523 1 60.75 27 ARG B C 1
ATOM 1667 O O . ARG B 1 27 ? -6.363 14.922 -10.352 1 60.75 27 ARG B O 1
ATOM 1674 N N . THR B 1 28 ? -4.348 15.75 -9.648 1 63.28 28 THR B N 1
ATOM 1675 C CA . THR B 1 28 ? -4.137 16.359 -10.953 1 63.28 28 THR B CA 1
ATOM 1676 C C . THR B 1 28 ? -3.023 15.648 -11.711 1 63.28 28 THR B C 1
ATOM 1678 O O . THR B 1 28 ? -2.742 15.969 -12.867 1 63.28 28 THR B O 1
ATOM 1681 N N . ALA B 1 29 ? -2.475 14.656 -11.102 1 70.25 29 ALA B N 1
ATOM 1682 C CA . ALA B 1 29 ? -1.344 14.055 -11.805 1 70.25 29 ALA B CA 1
ATOM 1683 C C . ALA B 1 29 ? -1.815 13.211 -12.984 1 70.25 29 ALA B C 1
ATOM 1685 O O . ALA B 1 29 ? -2.826 12.508 -12.891 1 70.25 29 ALA B O 1
ATOM 1686 N N . GLU B 1 30 ? -1.131 13.422 -14.055 1 75.69 30 GLU B N 1
ATOM 1687 C CA . GLU B 1 30 ? -1.387 12.578 -15.219 1 75.69 30 GLU B CA 1
ATOM 1688 C C . GLU B 1 30 ? -0.872 11.156 -14.992 1 75.69 30 GLU B C 1
ATOM 1690 O O . GLU B 1 30 ? 0.269 10.961 -14.57 1 75.69 30 GLU B O 1
ATOM 1695 N N . PHE B 1 31 ? -1.755 10.32 -15.305 1 82.31 31 PHE B N 1
ATOM 1696 C CA . PHE B 1 31 ? -1.435 8.906 -15.125 1 82.31 31 PHE B CA 1
ATOM 1697 C C . PHE B 1 31 ? -0.307 8.484 -16.062 1 82.31 31 PHE B C 1
ATOM 1699 O O . PHE B 1 31 ? -0.378 8.703 -17.266 1 82.31 31 PHE B O 1
ATOM 1706 N N . ASN B 1 32 ? 0.781 7.945 -15.5 1 85.31 32 ASN B N 1
ATOM 1707 C CA . ASN B 1 32 ? 1.911 7.383 -16.219 1 85.31 32 ASN B CA 1
ATOM 1708 C C . ASN B 1 32 ? 2.215 5.957 -15.773 1 85.31 32 ASN B C 1
ATOM 1710 O O . ASN B 1 32 ? 2.863 5.754 -14.742 1 85.31 32 ASN B O 1
ATOM 1714 N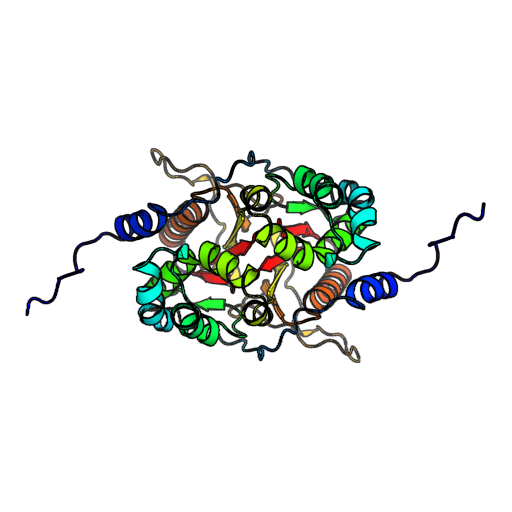 N . PRO B 1 33 ? 1.816 4.988 -16.531 1 88.12 33 PRO B N 1
ATOM 1715 C CA . PRO B 1 33 ? 1.945 3.596 -16.094 1 88.12 33 PRO B CA 1
ATOM 1716 C C . PRO B 1 33 ? 3.369 3.062 -16.25 1 88.12 33 PRO B C 1
ATOM 1718 O O . PRO B 1 33 ? 3.672 1.963 -15.773 1 88.12 33 PRO B O 1
ATOM 1721 N N . ASP B 1 34 ? 4.23 3.881 -16.875 1 91.69 34 ASP B N 1
ATOM 1722 C CA . ASP B 1 34 ? 5.609 3.428 -17.016 1 91.69 34 ASP B CA 1
ATOM 1723 C C . ASP B 1 34 ? 6.348 3.463 -15.688 1 91.69 34 ASP B C 1
ATOM 1725 O O . ASP B 1 34 ? 6.301 4.465 -14.969 1 91.69 34 ASP B O 1
ATOM 1729 N N . PRO B 1 35 ? 6.965 2.381 -15.422 1 94.75 35 PRO B N 1
ATOM 1730 C CA . PRO B 1 35 ? 7.746 2.389 -14.18 1 94.75 35 PRO B CA 1
ATOM 1731 C C . PRO B 1 35 ? 8.82 3.477 -14.164 1 94.75 35 PRO B C 1
ATOM 1733 O O . PRO B 1 35 ? 9.438 3.756 -15.195 1 94.75 35 PRO B O 1
ATOM 1736 N N . LEU B 1 36 ? 8.992 4.023 -13.055 1 95.88 36 LEU B N 1
ATOM 1737 C CA . LEU B 1 36 ? 10.078 4.984 -12.875 1 95.88 36 LEU B CA 1
ATOM 1738 C C . LEU B 1 36 ? 11.391 4.273 -12.578 1 95.88 36 LEU B C 1
ATOM 1740 O O . LEU B 1 36 ? 11.539 3.646 -11.523 1 95.88 36 LEU B O 1
ATOM 1744 N N . PRO B 1 37 ? 12.336 4.395 -13.516 1 97.12 37 PRO B N 1
ATOM 1745 C CA . PRO B 1 37 ? 13.633 3.816 -13.18 1 97.12 37 PRO B CA 1
ATOM 1746 C C . PRO B 1 37 ? 14.266 4.457 -11.938 1 97.12 37 PRO B C 1
ATOM 1748 O O . PRO B 1 37 ? 14.43 5.68 -11.891 1 97.12 37 PRO B O 1
ATOM 1751 N N . GLY B 1 38 ? 14.586 3.621 -10.945 1 97.25 38 GLY B N 1
ATOM 1752 C CA . GLY B 1 38 ? 15.094 4.109 -9.672 1 97.25 38 GLY B CA 1
ATOM 1753 C C . GLY B 1 38 ? 16.359 4.934 -9.812 1 97.25 38 GLY B C 1
ATOM 1754 O O . GLY B 1 38 ? 16.641 5.809 -8.984 1 97.25 38 GLY B O 1
ATOM 1755 N N . LYS B 1 39 ? 17.078 4.723 -10.82 1 97.06 39 LYS B N 1
ATOM 1756 C CA . LYS B 1 39 ? 18.344 5.422 -11 1 97.06 39 LYS B CA 1
ATOM 1757 C C . LYS B 1 39 ? 18.125 6.93 -11.125 1 97.06 39 LYS B C 1
ATOM 1759 O O . LYS B 1 39 ? 19 7.719 -10.758 1 97.06 39 LYS B O 1
ATOM 1764 N N . PHE B 1 40 ? 17 7.336 -11.586 1 96.56 40 PHE B N 1
ATOM 1765 C CA . PHE B 1 40 ? 16.719 8.75 -11.781 1 96.56 40 PHE B CA 1
ATOM 1766 C C . PHE B 1 40 ? 16.469 9.445 -10.445 1 96.56 40 PHE B C 1
ATOM 1768 O O . PHE B 1 40 ? 16.453 10.672 -10.367 1 96.56 40 PHE B O 1
ATOM 1775 N N . LEU B 1 41 ? 16.312 8.656 -9.422 1 96.19 41 LEU B N 1
ATOM 1776 C CA . LEU B 1 41 ? 15.984 9.219 -8.117 1 96.19 41 LEU B CA 1
ATOM 1777 C C . LEU B 1 41 ? 17.25 9.453 -7.297 1 96.19 41 LEU B C 1
ATOM 1779 O O . LEU B 1 41 ? 17.203 10.148 -6.277 1 96.19 41 LEU B O 1
ATOM 1783 N N . VAL B 1 42 ? 18.344 8.992 -7.73 1 95.19 42 VAL B N 1
ATOM 1784 C CA . VAL B 1 42 ? 19.562 9.023 -6.93 1 95.19 42 VAL B CA 1
ATOM 1785 C C . VAL B 1 42 ? 19.953 10.477 -6.66 1 95.19 42 VAL B C 1
ATOM 1787 O O . VAL B 1 42 ? 20.141 10.867 -5.504 1 95.19 42 VAL B O 1
ATOM 1790 N N . GLU B 1 43 ? 20.031 11.266 -7.605 1 92.69 43 GLU B N 1
ATOM 1791 C CA . GLU B 1 43 ? 20.516 12.641 -7.461 1 92.69 43 GLU B CA 1
ATOM 1792 C C . GLU B 1 43 ? 19.547 13.484 -6.645 1 92.69 43 GLU B C 1
ATOM 1794 O O . GLU B 1 43 ? 19.922 14.07 -5.629 1 92.69 43 GLU B O 1
ATOM 1799 N N . PRO B 1 44 ? 18.328 13.492 -7.027 1 93.19 44 PRO B N 1
ATOM 1800 C CA . PRO B 1 44 ? 17.422 14.328 -6.238 1 93.19 44 PRO B CA 1
ATOM 1801 C C . PRO B 1 44 ? 17.266 13.844 -4.801 1 93.19 44 PRO B C 1
ATOM 1803 O O . PRO B 1 44 ? 17.078 14.656 -3.887 1 93.19 44 PRO B O 1
ATOM 1806 N N . LEU B 1 45 ? 17.344 12.594 -4.633 1 93.44 45 LEU B N 1
ATOM 1807 C CA . LEU B 1 45 ? 17.188 12.062 -3.281 1 93.44 45 LEU B CA 1
ATOM 1808 C C . LEU B 1 45 ? 18.438 12.32 -2.443 1 93.44 45 LEU B C 1
ATOM 1810 O O . LEU B 1 45 ? 18.359 12.352 -1.212 1 93.44 45 LEU B O 1
ATOM 1814 N N . SER B 1 46 ? 19.531 12.398 -3.078 1 89.94 46 SER B N 1
ATOM 1815 C CA . SER B 1 46 ? 20.75 12.703 -2.35 1 89.94 46 SER B CA 1
ATOM 1816 C C . SER B 1 46 ? 20.641 14.031 -1.607 1 89.94 46 SER B C 1
ATOM 1818 O O . SER B 1 46 ? 21.188 14.188 -0.518 1 89.94 46 SER B O 1
ATOM 1820 N N . VAL B 1 47 ? 19.891 14.883 -2.098 1 89 47 VAL B N 1
ATOM 1821 C CA . VAL B 1 47 ? 19.672 16.172 -1.458 1 89 47 VAL B CA 1
ATOM 1822 C C . VAL B 1 47 ? 18.844 15.984 -0.191 1 89 47 VAL B C 1
ATOM 1824 O O . VAL B 1 47 ? 19.141 16.562 0.852 1 89 47 VAL B O 1
ATOM 1827 N N . LEU B 1 48 ? 17.844 15.203 -0.297 1 89.94 48 LEU B N 1
ATOM 1828 C CA . LEU B 1 48 ? 16.922 15 0.809 1 89.94 48 LEU B CA 1
ATOM 1829 C C . LEU B 1 48 ? 17.562 14.172 1.913 1 89.94 48 LEU B C 1
ATOM 1831 O O . LEU B 1 48 ? 17.344 14.422 3.1 1 89.94 48 LEU B O 1
ATOM 1835 N N . THR B 1 49 ? 18.344 13.273 1.532 1 86.19 49 THR B N 1
ATOM 1836 C CA . THR B 1 49 ? 18.906 12.344 2.514 1 86.19 49 THR B CA 1
ATOM 1837 C C . THR B 1 49 ? 20.031 13.008 3.307 1 86.19 49 THR B C 1
ATOM 1839 O O . THR B 1 49 ? 20.406 12.523 4.375 1 86.19 49 THR B O 1
ATOM 1842 N N . ASN B 1 50 ? 20.469 14.078 2.875 1 84.81 50 ASN B N 1
ATOM 1843 C CA . ASN B 1 50 ? 21.578 14.773 3.523 1 84.81 50 ASN B CA 1
ATOM 1844 C C . ASN B 1 50 ? 21.078 15.797 4.535 1 84.81 50 ASN B C 1
ATOM 1846 O O . ASN B 1 50 ? 21.875 16.469 5.195 1 84.81 50 ASN B O 1
ATOM 1850 N N . LYS B 1 51 ? 19.828 15.906 4.645 1 84.5 51 LYS B N 1
ATOM 1851 C CA . LYS B 1 51 ? 19.25 16.844 5.602 1 84.5 51 LYS B CA 1
ATOM 1852 C C . LYS B 1 51 ? 18.109 16.203 6.375 1 84.5 51 LYS B C 1
ATOM 1854 O O . LYS B 1 51 ? 17.438 15.297 5.875 1 84.5 51 LYS B O 1
ATOM 1859 N N . PRO B 1 52 ? 17.938 16.734 7.578 1 82.88 52 PRO B N 1
ATOM 1860 C CA . PRO B 1 52 ? 16.734 16.281 8.297 1 82.88 52 PRO B CA 1
ATOM 1861 C C . PRO B 1 52 ? 15.445 16.656 7.574 1 82.88 52 PRO B C 1
ATOM 1863 O O . PRO B 1 52 ? 15.352 17.719 6.961 1 82.88 52 PRO B O 1
ATOM 1866 N N . SER B 1 53 ? 14.5 15.734 7.66 1 82.12 53 SER B N 1
ATOM 1867 C CA . SER B 1 53 ? 13.25 15.938 6.941 1 82.12 53 SER B CA 1
ATOM 1868 C C . SER B 1 53 ? 12.555 17.219 7.391 1 82.12 53 SER B C 1
ATOM 1870 O O . SER B 1 53 ? 11.828 17.844 6.613 1 82.12 53 SER B O 1
ATOM 1872 N N . SER B 1 54 ? 12.734 17.609 8.617 1 81.75 54 SER B N 1
ATOM 1873 C CA . SER B 1 54 ? 12.125 18.812 9.148 1 81.75 54 SER B CA 1
ATOM 1874 C C . SER B 1 54 ? 12.641 20.062 8.43 1 81.75 54 SER B C 1
ATOM 1876 O O . SER B 1 54 ? 12.031 21.125 8.508 1 81.75 54 SER B O 1
ATOM 1878 N N . SER B 1 55 ? 13.734 19.891 7.762 1 87.69 55 SER B N 1
ATOM 1879 C CA . SER B 1 55 ? 14.344 21.031 7.09 1 87.69 55 SER B CA 1
ATOM 1880 C C . SER B 1 55 ? 14.055 21 5.594 1 87.69 55 SER B C 1
ATOM 1882 O O . SER B 1 55 ? 14.547 21.859 4.848 1 87.69 55 SER B O 1
ATOM 1884 N N . TRP B 1 56 ? 13.273 19.969 5.168 1 88.75 56 TRP B N 1
ATOM 1885 C CA . TRP B 1 56 ? 12.953 19.891 3.746 1 88.75 56 TRP B CA 1
ATOM 1886 C C . TRP B 1 56 ? 12.125 21.094 3.311 1 88.75 56 TRP B C 1
ATOM 1888 O O . TRP B 1 56 ? 11.18 21.484 4 1 88.75 56 TRP B O 1
ATOM 1898 N N . THR B 1 57 ? 12.555 21.656 2.262 1 87.19 57 THR B N 1
ATOM 1899 C CA . THR B 1 57 ? 11.773 22.703 1.631 1 87.19 57 THR B CA 1
ATOM 1900 C C . THR B 1 57 ? 11.062 22.172 0.387 1 87.19 57 THR B C 1
ATOM 1902 O O . THR B 1 57 ? 11.375 21.094 -0.1 1 87.19 57 THR B O 1
ATOM 1905 N N . LYS B 1 58 ? 10.125 22.922 -0.103 1 86.31 58 LYS B N 1
ATOM 1906 C CA . LYS B 1 58 ? 9.445 22.578 -1.345 1 86.31 58 LYS B CA 1
ATOM 1907 C C . LYS B 1 58 ? 10.438 22.406 -2.492 1 86.31 58 LYS B C 1
ATOM 1909 O O . LYS B 1 58 ? 10.297 21.5 -3.311 1 86.31 58 LYS B O 1
ATOM 1914 N N . ASN B 1 59 ? 11.391 23.25 -2.502 1 88.56 59 ASN B N 1
ATOM 1915 C CA . ASN B 1 59 ? 12.398 23.188 -3.559 1 88.56 59 ASN B CA 1
ATOM 1916 C C . ASN B 1 59 ? 13.234 21.922 -3.479 1 88.56 59 ASN B C 1
ATOM 1918 O O . ASN B 1 59 ? 13.703 21.406 -4.5 1 88.56 59 ASN B O 1
ATOM 1922 N N . ASP B 1 60 ? 13.398 21.391 -2.326 1 90.06 60 ASP B N 1
ATOM 1923 C CA . ASP B 1 60 ? 14.133 20.141 -2.137 1 90.06 60 ASP B CA 1
ATOM 1924 C C . ASP B 1 60 ? 13.32 18.938 -2.613 1 90.06 60 ASP B C 1
ATOM 1926 O O . ASP B 1 60 ? 13.867 18.016 -3.217 1 90.06 60 ASP B O 1
ATOM 1930 N N . VAL B 1 61 ? 11.992 19.047 -2.311 1 88.94 61 VAL B N 1
ATOM 1931 C CA . VAL B 1 61 ? 11.141 17.859 -2.43 1 88.94 61 VAL B CA 1
ATOM 1932 C C . VAL B 1 61 ? 10.562 17.781 -3.84 1 88.94 61 VAL B C 1
ATOM 1934 O O . VAL B 1 61 ? 10.336 16.688 -4.367 1 88.94 61 VAL B O 1
ATOM 1937 N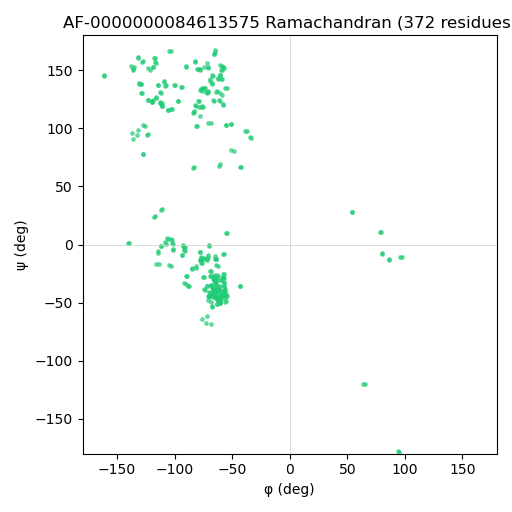 N . MET B 1 62 ? 10.398 18.844 -4.523 1 88.5 62 MET B N 1
ATOM 1938 C CA . MET B 1 62 ? 9.625 18.922 -5.766 1 88.5 62 MET B CA 1
ATOM 1939 C C . MET B 1 62 ? 10.305 18.125 -6.871 1 88.5 62 MET B C 1
ATOM 1941 O O . MET B 1 62 ? 9.625 17.5 -7.691 1 88.5 62 MET B O 1
ATOM 1945 N N . PRO B 1 63 ? 11.609 18.156 -6.941 1 89.44 63 PRO B N 1
ATOM 1946 C CA . PRO B 1 63 ? 12.219 17.328 -7.984 1 89.44 63 PRO B CA 1
ATOM 1947 C C . PRO B 1 63 ? 11.828 15.859 -7.871 1 89.44 63 PRO B C 1
ATOM 1949 O O . PRO B 1 63 ? 11.609 15.195 -8.891 1 89.44 63 PRO B O 1
ATOM 1952 N N . VAL B 1 64 ? 11.75 15.344 -6.691 1 90.62 64 VAL B N 1
ATOM 1953 C CA . VAL B 1 64 ? 11.367 13.953 -6.457 1 90.62 64 VAL B CA 1
ATOM 1954 C C . VAL B 1 64 ? 9.883 13.773 -6.789 1 90.62 64 VAL B C 1
ATOM 1956 O O . VAL B 1 64 ? 9.516 12.828 -7.496 1 90.62 64 VAL B O 1
ATOM 1959 N N . VAL B 1 65 ? 9.102 14.703 -6.34 1 86.94 65 VAL B N 1
ATOM 1960 C CA . VAL B 1 65 ? 7.656 14.641 -6.535 1 86.94 65 VAL B CA 1
ATOM 1961 C C . VAL B 1 65 ? 7.332 14.672 -8.031 1 86.94 65 VAL B C 1
ATOM 1963 O O . VAL B 1 65 ? 6.465 13.93 -8.5 1 86.94 65 VAL B O 1
ATOM 1966 N N . LYS B 1 66 ? 8.016 15.422 -8.742 1 85.88 66 LYS B N 1
ATOM 1967 C CA . LYS B 1 66 ? 7.789 15.531 -10.18 1 85.88 66 LYS B CA 1
ATOM 1968 C C . LYS B 1 66 ? 8.094 14.211 -10.883 1 85.88 66 LYS B C 1
ATOM 1970 O O . LYS B 1 66 ? 7.395 13.828 -11.82 1 85.88 66 LYS B O 1
ATOM 1975 N N . LEU B 1 67 ? 9.117 13.586 -10.438 1 90.31 67 LEU B N 1
ATOM 1976 C CA . LEU B 1 67 ? 9.477 12.305 -11.023 1 90.31 67 LEU B CA 1
ATOM 1977 C C . LEU B 1 67 ? 8.438 11.242 -10.695 1 90.31 67 LEU B C 1
ATOM 1979 O O . LEU B 1 67 ? 8.109 10.398 -11.531 1 90.31 67 LEU B O 1
ATOM 1983 N N . LEU B 1 68 ? 7.93 11.367 -9.477 1 89.56 68 LEU B N 1
ATOM 1984 C CA . LEU B 1 68 ? 7.012 10.352 -8.984 1 89.56 68 LEU B CA 1
ATOM 1985 C C . LEU B 1 68 ? 5.598 10.586 -9.508 1 89.56 68 LEU B C 1
ATOM 1987 O O . LEU B 1 68 ? 4.766 9.68 -9.492 1 89.56 68 LEU B O 1
ATOM 1991 N N . SER B 1 69 ? 5.371 11.719 -9.93 1 83.38 69 SER B N 1
ATOM 1992 C CA . SER B 1 69 ? 4.02 12.133 -10.305 1 83.38 69 SER B CA 1
ATOM 1993 C C . SER B 1 69 ? 3.441 11.227 -11.383 1 83.38 69 SER B C 1
ATOM 1995 O O . SER B 1 69 ? 4.035 11.062 -12.453 1 83.38 69 SER B O 1
ATOM 1997 N N . GLY B 1 70 ? 2.289 10.625 -10.945 1 81.62 70 GLY B N 1
ATOM 1998 C CA . GLY B 1 70 ? 1.551 9.797 -11.883 1 81.62 70 GLY B CA 1
ATOM 1999 C C . GLY B 1 70 ? 2.139 8.406 -12.039 1 81.62 70 GLY B C 1
ATOM 2000 O O . GLY B 1 70 ? 1.553 7.551 -12.703 1 81.62 70 GLY B O 1
ATOM 2001 N N . ARG B 1 71 ? 3.305 8.172 -11.438 1 89.38 71 ARG B N 1
ATOM 2002 C CA . ARG B 1 71 ? 3.955 6.875 -11.578 1 89.38 71 ARG B CA 1
ATOM 2003 C C . ARG B 1 71 ? 3.305 5.832 -10.672 1 89.38 71 ARG B C 1
ATOM 2005 O O . ARG B 1 71 ? 2.893 6.148 -9.555 1 89.38 71 ARG B O 1
ATOM 2012 N N . ILE B 1 72 ? 3.4 4.633 -11.172 1 90 72 ILE B N 1
ATOM 2013 C CA . ILE B 1 72 ? 2.686 3.607 -10.422 1 90 72 ILE B CA 1
ATOM 2014 C C . ILE B 1 72 ? 3.68 2.754 -9.633 1 90 72 ILE B C 1
ATOM 2016 O O . ILE B 1 72 ? 3.297 2.047 -8.703 1 90 72 ILE B O 1
ATOM 2020 N N . VAL B 1 73 ? 4.926 2.877 -10.094 1 94.5 73 VAL B N 1
ATOM 2021 C CA . VAL B 1 73 ? 5.91 2.018 -9.438 1 94.5 73 VAL B CA 1
ATOM 2022 C C . VAL B 1 73 ? 7.316 2.555 -9.695 1 94.5 73 VAL B C 1
ATOM 2024 O O . VAL B 1 73 ? 7.582 3.145 -10.742 1 94.5 73 VAL B O 1
ATOM 2027 N N . VAL B 1 74 ? 8.086 2.381 -8.695 1 95.62 74 VAL B N 1
ATOM 2028 C CA . VAL B 1 74 ? 9.516 2.625 -8.836 1 95.62 74 VAL B CA 1
ATOM 2029 C C . VAL B 1 74 ? 10.234 1.307 -9.109 1 95.62 74 VAL B C 1
ATOM 2031 O O . VAL B 1 74 ? 10.109 0.351 -8.336 1 95.62 74 VAL B O 1
ATOM 2034 N N . ASP B 1 75 ? 10.938 1.317 -10.219 1 96.88 75 ASP B N 1
ATOM 2035 C CA . ASP B 1 75 ? 11.719 0.141 -10.586 1 96.88 75 ASP B CA 1
ATOM 2036 C C . ASP B 1 75 ? 13.031 0.084 -9.805 1 96.88 75 ASP B C 1
ATOM 2038 O O . ASP B 1 75 ? 13.828 1.025 -9.852 1 96.88 75 ASP B O 1
ATOM 2042 N N . GLY B 1 76 ? 13.266 -0.959 -9.117 1 96.31 76 GLY B N 1
ATOM 2043 C CA . GLY B 1 76 ? 14.469 -1.142 -8.328 1 96.31 76 GLY B CA 1
ATOM 2044 C C . GLY B 1 76 ? 15.32 -2.309 -8.789 1 96.31 76 GLY B C 1
ATOM 2045 O O . GLY B 1 76 ? 16.062 -2.895 -8 1 96.31 76 GLY B O 1
ATOM 2046 N N . VAL B 1 77 ? 15.227 -2.721 -10.016 1 93.25 77 VAL B N 1
ATOM 2047 C CA . VAL B 1 77 ? 15.945 -3.877 -10.539 1 93.25 77 VAL B CA 1
ATOM 2048 C C . VAL B 1 77 ? 17.25 -3.424 -11.18 1 93.25 77 VAL B C 1
ATOM 2050 O O . VAL B 1 77 ? 17.281 -2.443 -11.93 1 93.25 77 VAL B O 1
ATOM 2053 N N . GLY B 1 78 ? 18.375 -4.137 -10.914 1 92.75 78 GLY B N 1
ATOM 2054 C CA . GLY B 1 78 ? 19.656 -3.869 -11.547 1 92.75 78 GLY B CA 1
ATOM 2055 C C . GLY B 1 78 ? 20.203 -2.5 -11.211 1 92.75 78 GLY B C 1
ATOM 2056 O O . GLY B 1 78 ? 20.359 -2.162 -10.031 1 92.75 78 GLY B O 1
ATOM 2057 N N . GLU B 1 79 ? 20.406 -1.679 -12.242 1 95.5 79 GLU B N 1
ATOM 2058 C CA . GLU B 1 79 ? 21.031 -0.369 -12.062 1 95.5 79 GLU B CA 1
ATOM 2059 C C . GLU B 1 79 ? 20.094 0.591 -11.336 1 95.5 79 GLU B C 1
ATOM 2061 O O . GLU B 1 79 ? 20.531 1.658 -10.883 1 95.5 79 GLU B O 1
ATOM 2066 N N . ASN B 1 80 ? 18.906 0.121 -11.203 1 96.19 80 ASN B N 1
ATOM 2067 C CA . ASN B 1 80 ? 17.891 0.971 -10.586 1 96.19 80 ASN B CA 1
ATOM 2068 C C . ASN B 1 80 ? 17.828 0.748 -9.078 1 96.19 80 ASN B C 1
ATOM 2070 O O . ASN B 1 80 ? 17.109 1.468 -8.367 1 96.19 80 ASN B O 1
ATOM 2074 N N . LEU B 1 81 ? 18.594 -0.161 -8.547 1 94.69 81 LEU B N 1
ATOM 2075 C CA . LEU B 1 81 ? 18.469 -0.631 -7.168 1 94.69 81 LEU B CA 1
ATOM 2076 C C . LEU B 1 81 ? 18.812 0.481 -6.184 1 94.69 81 LEU B C 1
ATOM 2078 O O . LEU B 1 81 ? 18.078 0.719 -5.227 1 94.69 81 LEU B O 1
ATOM 2082 N N . GLU B 1 82 ? 19.828 1.14 -6.441 1 93.25 82 GLU B N 1
ATOM 2083 C CA . GLU B 1 82 ? 20.281 2.162 -5.512 1 93.25 82 GLU B CA 1
ATOM 2084 C C . GLU B 1 82 ? 19.234 3.254 -5.316 1 93.25 82 GLU B C 1
ATOM 2086 O O . GLU B 1 82 ? 18.875 3.582 -4.188 1 93.25 82 GLU B O 1
ATOM 2091 N N . GLY B 1 83 ? 18.766 3.742 -6.359 1 94.31 83 GLY B N 1
ATOM 2092 C CA . GLY B 1 83 ? 17.734 4.777 -6.285 1 94.31 83 GLY B CA 1
ATOM 2093 C C . GLY B 1 83 ? 16.469 4.312 -5.617 1 94.31 83 GLY B C 1
ATOM 2094 O O . GLY B 1 83 ? 15.852 5.051 -4.84 1 94.31 83 GLY B O 1
ATOM 2095 N N . ALA B 1 84 ? 16.094 3.129 -5.941 1 94.5 84 ALA B N 1
ATOM 2096 C CA . ALA B 1 84 ? 14.891 2.562 -5.344 1 94.5 84 ALA B CA 1
ATOM 2097 C C . ALA B 1 84 ? 15.039 2.41 -3.834 1 94.5 84 ALA B C 1
ATOM 2099 O O . ALA B 1 84 ? 14.109 2.682 -3.078 1 94.5 84 ALA B O 1
ATOM 2100 N N . GLN B 1 85 ? 16.172 2.033 -3.449 1 89.5 85 GLN B N 1
ATOM 2101 C CA . GLN B 1 85 ? 16.422 1.859 -2.023 1 89.5 85 GLN B CA 1
ATOM 2102 C C . GLN B 1 85 ? 16.438 3.203 -1.299 1 89.5 85 GLN B C 1
ATOM 2104 O O . GLN B 1 85 ? 15.898 3.324 -0.195 1 89.5 85 GLN B O 1
ATOM 2109 N N . LEU B 1 86 ? 17.031 4.145 -1.89 1 89.75 86 LEU B N 1
ATOM 2110 C CA . LEU B 1 86 ? 17.016 5.488 -1.318 1 89.75 86 LEU B CA 1
ATOM 2111 C C . LEU B 1 86 ? 15.586 5.996 -1.165 1 89.75 86 LEU B C 1
ATOM 2113 O O . LEU B 1 86 ? 15.219 6.535 -0.117 1 89.75 86 LEU B O 1
ATOM 2117 N N . TYR B 1 87 ? 14.844 5.766 -2.145 1 92.44 87 TYR B N 1
ATOM 2118 C CA . TYR B 1 87 ? 13.445 6.188 -2.131 1 92.44 87 TYR B CA 1
ATOM 2119 C C . TYR B 1 87 ? 12.68 5.496 -1.008 1 92.44 87 TYR B C 1
ATOM 2121 O O . TYR B 1 87 ? 11.945 6.145 -0.259 1 92.44 87 TYR B O 1
ATOM 2129 N N . ALA B 1 88 ? 12.875 4.215 -0.981 1 86.62 88 ALA B N 1
ATOM 2130 C CA . ALA B 1 88 ? 12.203 3.461 0.077 1 86.62 88 ALA B CA 1
ATOM 2131 C C . ALA B 1 88 ? 12.586 3.996 1.454 1 86.62 88 ALA B C 1
ATOM 2133 O O . ALA B 1 88 ? 11.742 4.074 2.352 1 86.62 88 ALA B O 1
ATOM 2134 N N . GLY B 1 89 ? 13.727 4.391 1.59 1 81.69 89 GLY B N 1
ATOM 2135 C CA . GLY B 1 89 ? 14.234 4.855 2.867 1 81.69 89 GLY B CA 1
ATOM 2136 C C . GLY B 1 89 ? 13.625 6.168 3.316 1 81.69 89 GLY B C 1
ATOM 2137 O O . GLY B 1 89 ? 13.523 6.438 4.516 1 81.69 89 GLY B O 1
ATOM 2138 N N . ILE B 1 90 ? 13.133 6.902 2.391 1 84.31 90 ILE B N 1
ATOM 2139 C CA . ILE B 1 90 ? 12.609 8.211 2.773 1 84.31 90 ILE B CA 1
ATOM 2140 C C . ILE B 1 90 ? 11.094 8.219 2.607 1 84.31 90 ILE B C 1
ATOM 2142 O O . ILE B 1 90 ? 10.445 9.242 2.83 1 84.31 90 ILE B O 1
ATOM 2146 N N . SER B 1 91 ? 10.562 7.141 2.164 1 79.38 91 SER B N 1
ATOM 2147 C CA . SER B 1 91 ? 9.164 7.098 1.753 1 79.38 91 SER B CA 1
ATOM 2148 C C . SER B 1 91 ? 8.242 7.559 2.879 1 79.38 91 SER B C 1
ATOM 2150 O O . SER B 1 91 ? 7.273 8.281 2.639 1 79.38 91 SER B O 1
ATOM 2152 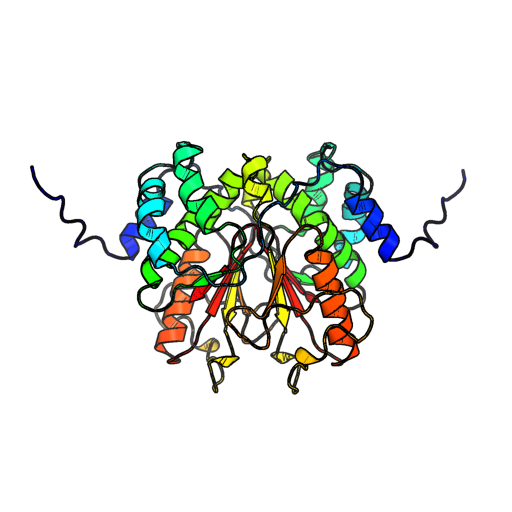N N . GLU B 1 92 ? 8.516 7.141 4.016 1 73.94 92 GLU B N 1
ATOM 2153 C CA . GLU B 1 92 ? 7.695 7.539 5.156 1 73.94 92 GLU B CA 1
ATOM 2154 C C . GLU B 1 92 ? 7.785 9.039 5.406 1 73.94 92 GLU B C 1
ATOM 2156 O O . GLU B 1 92 ? 6.766 9.703 5.617 1 73.94 92 GLU B O 1
ATOM 2161 N N . LYS B 1 93 ? 8.945 9.539 5.375 1 78.06 93 LYS B N 1
ATOM 2162 C CA . LYS B 1 93 ? 9.156 10.969 5.574 1 78.06 93 LYS B CA 1
ATOM 2163 C C . LYS B 1 93 ? 8.547 11.781 4.438 1 78.06 93 LYS B C 1
ATOM 2165 O O . LYS B 1 93 ? 8.023 12.883 4.656 1 78.06 93 LYS B O 1
ATOM 2170 N N . LEU B 1 94 ? 8.719 11.203 3.334 1 81.12 94 LEU B N 1
ATOM 2171 C CA . LEU B 1 94 ? 8.117 11.859 2.176 1 81.12 94 LEU B CA 1
ATOM 2172 C C . LEU B 1 94 ? 6.598 11.93 2.314 1 81.12 94 LEU B C 1
ATOM 2174 O O . LEU B 1 94 ? 5.992 12.969 2.047 1 81.12 94 LEU B O 1
ATOM 2178 N N . ALA B 1 95 ? 6.035 10.867 2.707 1 74.88 95 ALA B N 1
ATOM 2179 C CA . ALA B 1 95 ? 4.59 10.828 2.92 1 74.88 95 ALA B CA 1
ATOM 2180 C C . ALA B 1 95 ? 4.164 11.875 3.949 1 74.88 95 ALA B C 1
ATOM 2182 O O . ALA B 1 95 ? 3.15 12.555 3.771 1 74.88 95 ALA B O 1
ATOM 2183 N N . GLU B 1 96 ? 4.887 11.977 4.969 1 72 96 GLU B N 1
ATOM 2184 C CA . GLU B 1 96 ? 4.609 12.977 5.996 1 72 96 GLU B CA 1
ATOM 2185 C C . GLU B 1 96 ? 4.68 14.391 5.418 1 72 96 GLU B C 1
ATOM 2187 O O . GLU B 1 96 ? 3.812 15.219 5.695 1 72 96 GLU B O 1
ATOM 2192 N N . TYR B 1 97 ? 5.719 14.641 4.75 1 76.81 97 TYR B N 1
ATOM 2193 C CA . TYR B 1 97 ? 5.871 15.945 4.121 1 76.81 97 TYR B CA 1
ATOM 2194 C C . TYR B 1 97 ? 4.68 16.266 3.225 1 76.81 97 TYR B C 1
ATOM 2196 O O . TYR B 1 97 ? 4.172 17.391 3.232 1 76.81 97 TYR B O 1
ATOM 2204 N N . LEU B 1 98 ? 4.285 15.266 2.455 1 74.19 98 LEU B N 1
ATOM 2205 C CA . LEU B 1 98 ? 3.186 15.445 1.513 1 74.19 98 LEU B CA 1
ATOM 2206 C C . LEU B 1 98 ? 1.882 15.742 2.248 1 74.19 98 LEU B C 1
ATOM 2208 O O . LEU B 1 98 ? 1.056 16.516 1.769 1 74.19 98 LEU B O 1
ATOM 2212 N N . CYS B 1 99 ? 1.721 15.18 3.25 1 67.25 99 CYS B N 1
ATOM 2213 C CA . CYS B 1 99 ? 0.52 15.398 4.047 1 67.25 99 CYS B CA 1
ATOM 2214 C C . CYS B 1 99 ? 0.452 16.828 4.547 1 67.25 99 CYS B C 1
ATOM 2216 O O . CYS B 1 99 ? -0.634 17.406 4.664 1 67.25 99 CYS B O 1
ATOM 2218 N N . GLU B 1 100 ? 1.613 17.328 4.828 1 69.31 100 GLU B N 1
ATOM 2219 C CA . GLU B 1 100 ? 1.676 18.703 5.309 1 69.31 100 GLU B CA 1
ATOM 2220 C C . GLU B 1 100 ? 1.521 19.688 4.16 1 69.31 100 GLU B C 1
ATOM 2222 O O . GLU B 1 100 ? 1.27 20.875 4.383 1 69.31 100 GLU B O 1
ATOM 2227 N N . HIS B 1 101 ? 1.644 19.141 3.02 1 73.5 101 HIS B N 1
ATOM 2228 C CA . HIS B 1 101 ? 1.572 19.969 1.825 1 73.5 101 HIS B CA 1
ATOM 2229 C C . HIS B 1 101 ? 0.549 19.438 0.834 1 73.5 101 HIS B C 1
ATOM 2231 O O . HIS B 1 101 ? 0.917 18.828 -0.181 1 73.5 101 HIS B O 1
ATOM 2237 N N . PRO B 1 102 ? -0.71 19.672 1.085 1 68.56 102 PRO B N 1
ATOM 2238 C CA . PRO B 1 102 ? -1.791 19.062 0.303 1 68.56 102 PRO B CA 1
ATOM 2239 C C . PRO B 1 102 ? -1.704 19.391 -1.184 1 68.56 102 PRO B C 1
ATOM 2241 O O . PRO B 1 102 ? -2.141 18.609 -2.025 1 68.56 102 PRO B O 1
ATOM 2244 N N . ASP B 1 103 ? -1.142 20.5 -1.489 1 69.06 103 ASP B N 1
ATOM 2245 C CA . ASP B 1 103 ? -1.001 20.891 -2.891 1 69.06 103 ASP B CA 1
ATOM 2246 C C . ASP B 1 103 ? -0.056 19.938 -3.629 1 69.06 103 ASP B C 1
ATOM 2248 O O . ASP B 1 103 ? -0.193 19.734 -4.836 1 69.06 103 ASP B O 1
ATOM 2252 N N . ILE B 1 104 ? 0.813 19.359 -2.891 1 70.56 104 ILE B N 1
ATOM 2253 C CA . ILE B 1 104 ? 1.765 18.422 -3.471 1 70.56 104 ILE B CA 1
ATOM 2254 C C . ILE B 1 104 ? 1.199 17 -3.398 1 70.56 104 ILE B C 1
ATOM 2256 O O . ILE B 1 104 ? 1.423 16.203 -4.301 1 70.56 104 ILE B O 1
ATOM 2260 N N . HIS B 1 105 ? 0.443 16.703 -2.363 1 67.44 105 HIS B N 1
ATOM 2261 C CA . HIS B 1 105 ? -0.133 15.383 -2.111 1 67.44 105 HIS B CA 1
ATOM 2262 C C . HIS B 1 105 ? -1.158 15.016 -3.178 1 67.44 105 HIS B C 1
ATOM 2264 O O . HIS B 1 105 ? -1.364 13.836 -3.467 1 67.44 105 HIS B O 1
ATOM 2270 N N . ALA B 1 106 ? -1.767 15.922 -3.695 1 60.19 106 ALA B N 1
ATOM 2271 C CA . ALA B 1 106 ? -2.855 15.711 -4.645 1 60.19 106 ALA B CA 1
ATOM 2272 C C . ALA B 1 106 ? -2.385 14.898 -5.848 1 60.19 106 ALA B C 1
ATOM 2274 O O . ALA B 1 106 ? -3.197 14.312 -6.566 1 60.19 106 ALA B O 1
ATOM 2275 N N . ILE B 1 107 ? -1.168 14.703 -5.875 1 55.38 107 ILE B N 1
ATOM 2276 C CA . ILE B 1 107 ? -0.693 14.102 -7.117 1 55.38 107 ILE B CA 1
ATOM 2277 C C . ILE B 1 107 ? -0.425 12.617 -6.906 1 55.38 107 ILE B C 1
ATOM 2279 O O . ILE B 1 107 ? -0.197 11.875 -7.867 1 55.38 107 ILE B O 1
ATOM 2283 N N . MET B 1 108 ? -0.739 12.117 -5.707 1 60.59 108 MET B N 1
ATOM 2284 C CA . MET B 1 108 ? -0.293 10.734 -5.551 1 60.59 108 MET B CA 1
ATOM 2285 C C . MET B 1 108 ? -1.381 9.883 -4.906 1 60.59 108 MET B C 1
ATOM 2287 O O . MET B 1 108 ? -1.812 10.164 -3.787 1 60.59 108 MET B O 1
ATOM 2291 N N . ASP B 1 109 ? -2.287 9.227 -5.703 1 65.38 109 ASP B N 1
ATOM 2292 C CA . ASP B 1 109 ? -3.273 8.32 -5.113 1 65.38 109 ASP B CA 1
ATOM 2293 C C . ASP B 1 109 ? -3.312 6.992 -5.855 1 65.38 109 ASP B C 1
ATOM 2295 O O . ASP B 1 109 ? -3.979 6.867 -6.887 1 65.38 109 ASP B O 1
ATOM 2299 N N . LEU B 1 110 ? -2.615 6.145 -5.207 1 80.94 110 LEU B N 1
ATOM 2300 C CA . LEU B 1 110 ? -2.547 4.848 -5.879 1 80.94 110 LEU B CA 1
ATOM 2301 C C . LEU B 1 110 ? -3.283 3.781 -5.078 1 80.94 110 LEU B C 1
ATOM 2303 O O . LEU B 1 110 ? -3.217 3.768 -3.846 1 80.94 110 LEU B O 1
ATOM 2307 N N . VAL B 1 111 ? -4.09 3.088 -5.785 1 86.06 111 VAL B N 1
ATOM 2308 C CA . VAL B 1 111 ? -4.738 1.906 -5.23 1 86.06 111 VAL B CA 1
ATOM 2309 C C . VAL B 1 111 ? -4.227 0.653 -5.934 1 86.06 111 VAL B C 1
ATOM 2311 O O . VAL B 1 111 ? -4.316 0.543 -7.16 1 86.06 111 VAL B O 1
ATOM 2314 N N . TYR B 1 112 ? -3.699 -0.189 -5.109 1 92.19 112 TYR B N 1
ATOM 2315 C CA . TYR B 1 112 ? -3.213 -1.45 -5.66 1 92.19 112 TYR B CA 1
ATOM 2316 C C . TYR B 1 112 ? -4.129 -2.605 -5.27 1 92.19 112 TYR B C 1
ATOM 2318 O O . TYR B 1 112 ? -4.594 -2.678 -4.129 1 92.19 112 TYR B O 1
ATOM 2326 N N . VAL B 1 113 ? -4.359 -3.416 -6.238 1 94.5 113 VAL B N 1
ATOM 2327 C CA . VAL B 1 113 ? -5.113 -4.645 -6.004 1 94.5 113 VAL B CA 1
ATOM 2328 C C . VAL B 1 113 ? -4.223 -5.855 -6.277 1 94.5 113 VAL B C 1
ATOM 2330 O O . VAL B 1 113 ? -3.617 -5.961 -7.348 1 94.5 113 VAL B O 1
ATOM 2333 N N . VAL B 1 114 ? -4.152 -6.707 -5.312 1 94.5 114 VAL B N 1
ATOM 2334 C CA . VAL B 1 114 ? -3.381 -7.938 -5.453 1 94.5 114 VAL B CA 1
ATOM 2335 C C . VAL B 1 114 ? -4.301 -9.141 -5.289 1 94.5 114 VAL B C 1
ATOM 2337 O O . VAL B 1 114 ? -4.945 -9.305 -4.25 1 94.5 114 VAL B O 1
ATOM 2340 N N . ALA B 1 115 ? -4.305 -9.945 -6.281 1 93.5 115 ALA B N 1
ATOM 2341 C CA . ALA B 1 115 ? -5.074 -11.188 -6.18 1 93.5 115 ALA B CA 1
ATOM 2342 C C . ALA B 1 115 ? -4.352 -12.211 -5.312 1 93.5 115 ALA B C 1
ATOM 2344 O O . ALA B 1 115 ? -3.133 -12.375 -5.422 1 93.5 115 ALA B O 1
ATOM 2345 N N . ASP B 1 116 ? -5.105 -12.789 -4.48 1 91.44 116 ASP B N 1
ATOM 2346 C CA . ASP B 1 116 ? -4.574 -13.906 -3.711 1 91.44 116 ASP B CA 1
ATOM 2347 C C . ASP B 1 116 ? -4.613 -15.203 -4.523 1 91.44 116 ASP B C 1
ATOM 2349 O O . ASP B 1 116 ? -5.617 -15.914 -4.516 1 91.44 116 ASP B O 1
ATOM 2353 N N . LEU B 1 117 ? -3.488 -15.508 -4.996 1 86.06 117 LEU B N 1
ATOM 2354 C CA . LEU B 1 117 ? -3.424 -16.641 -5.918 1 86.06 117 LEU B CA 1
ATOM 2355 C C . LEU B 1 117 ? -3.506 -17.969 -5.16 1 86.06 117 LEU B C 1
ATOM 2357 O O . LEU B 1 117 ? -3.676 -19.016 -5.77 1 86.06 117 LEU B O 1
ATOM 2361 N N . SER B 1 118 ? -3.393 -17.828 -3.908 1 82.44 118 SER B N 1
ATOM 2362 C CA . SER B 1 118 ? -3.506 -19.062 -3.129 1 82.44 118 SER B CA 1
ATOM 2363 C C . SER B 1 118 ? -4.941 -19.578 -3.105 1 82.44 118 SER B C 1
ATOM 2365 O O . SER B 1 118 ? -5.191 -20.734 -2.748 1 82.44 118 SER B O 1
ATOM 2367 N N . THR B 1 119 ? -5.793 -18.766 -3.514 1 85.81 119 THR B N 1
ATOM 2368 C CA . THR B 1 119 ? -7.203 -19.125 -3.402 1 85.81 119 THR B CA 1
ATOM 2369 C C . THR B 1 119 ? -7.75 -19.594 -4.746 1 85.81 119 THR B C 1
ATOM 2371 O O . THR B 1 119 ? -8.922 -19.969 -4.848 1 85.81 119 THR B O 1
ATOM 2374 N N . ILE B 1 120 ? -6.871 -19.469 -5.703 1 80 120 ILE B N 1
ATOM 2375 C CA . ILE B 1 120 ? -7.398 -19.828 -7.016 1 80 120 ILE B CA 1
ATOM 2376 C C . ILE B 1 120 ? -6.473 -20.844 -7.684 1 80 120 ILE B C 1
ATOM 2378 O O . ILE B 1 120 ? -5.285 -20.922 -7.352 1 80 120 ILE B O 1
ATOM 2382 N N . LYS B 1 121 ? -7.086 -21.562 -8.625 1 74.38 121 LYS B N 1
ATOM 2383 C CA . LYS B 1 121 ? -6.355 -22.562 -9.398 1 74.38 121 LYS B CA 1
ATOM 2384 C C . LYS B 1 121 ? -6.273 -22.172 -10.867 1 74.38 121 LYS B C 1
ATOM 2386 O O . LYS B 1 121 ? -5.52 -22.781 -11.641 1 74.38 121 LYS B O 1
ATOM 2391 N N . ALA B 1 122 ? -6.988 -21.109 -11.164 1 73.81 122 ALA B N 1
ATOM 2392 C CA . ALA B 1 122 ? -7.078 -20.75 -12.578 1 73.81 122 ALA B CA 1
ATOM 2393 C C . ALA B 1 122 ? -6.441 -19.375 -12.836 1 73.81 122 ALA B C 1
ATOM 2395 O O . ALA B 1 122 ? -6.207 -18.609 -11.906 1 73.81 122 ALA B O 1
ATOM 2396 N N . ALA B 1 123 ? -6.133 -19.234 -14.141 1 82 123 ALA B N 1
ATOM 2397 C CA . ALA B 1 123 ? -5.641 -17.922 -14.578 1 82 123 ALA B CA 1
ATOM 2398 C C . ALA B 1 123 ? -6.738 -16.859 -14.469 1 82 123 ALA B C 1
ATOM 2400 O O . ALA B 1 123 ? -7.926 -17.188 -14.578 1 82 123 ALA B O 1
ATOM 2401 N N . ILE B 1 124 ? -6.324 -15.719 -14.141 1 89.38 124 ILE B N 1
ATOM 2402 C CA . ILE B 1 124 ? -7.25 -14.594 -14.062 1 89.38 124 ILE B CA 1
ATOM 2403 C C . ILE B 1 124 ? -7.484 -14.016 -15.453 1 89.38 124 ILE B C 1
ATOM 2405 O O . ILE B 1 124 ? -6.555 -13.523 -16.094 1 89.38 124 ILE B O 1
ATOM 2409 N N . PRO B 1 125 ? -8.648 -14.023 -15.93 1 88.88 125 PRO B N 1
ATOM 2410 C CA . PRO B 1 125 ? -8.93 -13.547 -17.281 1 88.88 125 PRO B CA 1
ATOM 2411 C C . PRO B 1 125 ? -9.086 -12.031 -17.344 1 88.88 125 PRO B C 1
ATOM 2413 O O . PRO B 1 125 ? -10.117 -11.531 -17.812 1 88.88 125 PRO B O 1
ATOM 2416 N N . VAL B 1 126 ? -8.047 -11.336 -17.109 1 89.12 126 VAL B N 1
ATOM 2417 C CA . VAL B 1 126 ? -8.094 -9.883 -16.938 1 89.12 126 VAL B CA 1
ATOM 2418 C C . VAL B 1 126 ? -8.422 -9.219 -18.266 1 89.12 126 VAL B C 1
ATOM 2420 O O . VAL B 1 126 ? -8.961 -8.109 -18.297 1 89.12 126 VAL B O 1
ATOM 2423 N N . HIS B 1 127 ? -8.094 -9.836 -19.359 1 87.69 127 HIS B N 1
ATOM 2424 C CA . HIS B 1 127 ? -8.344 -9.281 -20.688 1 87.69 127 HIS B CA 1
ATOM 2425 C C . HIS B 1 127 ? -9.836 -9.148 -20.953 1 87.69 127 HIS B C 1
ATOM 2427 O O . HIS B 1 127 ? -10.242 -8.445 -21.875 1 87.69 127 HIS B O 1
ATOM 2433 N N . GLN B 1 128 ? -10.633 -9.734 -20.141 1 89.75 128 GLN B N 1
ATOM 2434 C CA . GLN B 1 128 ? -12.086 -9.664 -20.312 1 89.75 128 GLN B CA 1
ATOM 2435 C C . GLN B 1 128 ? -12.672 -8.492 -19.531 1 89.75 128 GLN B C 1
ATOM 2437 O O . GLN B 1 128 ? -13.875 -8.227 -19.609 1 89.75 128 GLN B O 1
ATOM 2442 N N . TYR B 1 129 ? -11.875 -7.828 -18.797 1 91.94 129 TYR B N 1
ATOM 2443 C CA . TYR B 1 129 ? -12.305 -6.652 -18.062 1 91.94 129 TYR B CA 1
ATOM 2444 C C . TYR B 1 129 ? -11.891 -5.371 -18.781 1 91.94 129 TYR B C 1
ATOM 2446 O O . TYR B 1 129 ? -10.758 -5.25 -19.234 1 91.94 129 TYR B O 1
ATOM 2454 N N . PRO B 1 130 ? -12.695 -4.387 -18.875 1 89 130 PRO B N 1
ATOM 2455 C CA . PRO B 1 130 ? -14.07 -4.41 -18.391 1 89 130 PRO B CA 1
ATOM 2456 C C . PRO B 1 130 ? -15.031 -5.066 -19.391 1 89 130 PRO B C 1
ATOM 2458 O O . PRO B 1 130 ? -14.695 -5.242 -20.562 1 89 130 PRO B O 1
ATOM 2461 N N . PRO B 1 131 ? -16.156 -5.531 -18.781 1 84.25 131 PRO B N 1
ATOM 2462 C CA . PRO B 1 131 ? -17.141 -6.109 -19.703 1 84.25 131 PRO B CA 1
ATOM 2463 C C . PRO B 1 131 ? -17.578 -5.125 -20.781 1 84.25 131 PRO B C 1
ATOM 2465 O O . PRO B 1 131 ? -17.516 -3.91 -20.578 1 84.25 131 PRO B O 1
ATOM 2468 N N . SER B 1 132 ? -17.953 -5.727 -21.875 1 81.75 132 SER B N 1
ATOM 2469 C CA . SER B 1 132 ? -18.375 -4.906 -23 1 81.75 132 SER B CA 1
ATOM 2470 C C . SER B 1 132 ? -19.484 -3.943 -22.594 1 81.75 132 SER B C 1
ATOM 2472 O O . SER B 1 132 ? -20.422 -4.332 -21.891 1 81.75 132 SER B O 1
ATOM 2474 N N . GLY B 1 133 ? -19.344 -2.678 -23.031 1 79.75 133 GLY B N 1
ATOM 2475 C CA . GLY B 1 133 ? -20.375 -1.684 -22.766 1 79.75 133 GLY B CA 1
ATOM 2476 C C . GLY B 1 133 ? -20.203 -0.999 -21.422 1 79.75 133 GLY B C 1
ATOM 2477 O O . GLY B 1 133 ? -20.906 -0.034 -21.125 1 79.75 133 GLY B O 1
ATOM 2478 N N . ASN B 1 134 ? -19.312 -1.576 -20.594 1 79.5 134 ASN B N 1
ATOM 2479 C CA . ASN B 1 134 ? -19.078 -0.97 -19.297 1 79.5 134 ASN B CA 1
ATOM 2480 C C . ASN B 1 134 ? -18.172 0.251 -19.406 1 79.5 134 ASN B C 1
ATOM 2482 O O . ASN B 1 134 ? -17.172 0.222 -20.125 1 79.5 134 ASN B O 1
ATOM 2486 N N . PRO B 1 135 ? -18.562 1.282 -18.781 1 81.06 135 PRO B N 1
ATOM 2487 C CA . PRO B 1 135 ? -17.781 2.52 -18.875 1 81.06 135 PRO B CA 1
ATOM 2488 C C . PRO B 1 135 ? -16.453 2.438 -18.156 1 81.06 135 PRO B C 1
ATOM 2490 O O . PRO B 1 135 ? -15.625 3.354 -18.266 1 81.06 135 PRO B O 1
ATOM 2493 N N . ALA B 1 136 ? -16.188 1.315 -17.531 1 81.5 136 ALA B N 1
ATOM 2494 C CA . ALA B 1 136 ? -14.93 1.194 -16.797 1 81.5 136 ALA B CA 1
ATOM 2495 C C . ALA B 1 136 ? -13.75 1.105 -17.766 1 81.5 136 ALA B C 1
ATOM 2497 O O . ALA B 1 136 ? -13.914 0.752 -18.938 1 81.5 136 ALA B O 1
ATOM 2498 N N . THR B 1 137 ? -12.594 1.58 -17.234 1 81.69 137 THR B N 1
ATOM 2499 C CA . THR B 1 137 ? -11.359 1.502 -18.016 1 81.69 137 THR B CA 1
ATOM 2500 C C . THR B 1 137 ? -10.633 0.189 -17.75 1 81.69 137 THR B C 1
ATOM 2502 O O . THR B 1 137 ? -10.797 -0.412 -16.688 1 81.69 137 THR B O 1
ATOM 2505 N N . PRO B 1 138 ? -9.875 -0.221 -18.75 1 86 138 PRO B N 1
ATOM 2506 C CA . PRO B 1 138 ? -9.062 -1.421 -18.531 1 86 138 PRO B CA 1
ATOM 2507 C C . PRO B 1 138 ? -8.102 -1.272 -17.359 1 86 138 PRO B C 1
ATOM 2509 O O . PRO B 1 138 ? -7.66 -0.161 -17.047 1 86 138 PRO B O 1
ATOM 2512 N N . VAL B 1 139 ? -7.848 -2.389 -16.766 1 90.19 139 VAL B N 1
ATOM 2513 C CA . VAL B 1 139 ? -6.941 -2.369 -15.617 1 90.19 139 VAL B CA 1
ATOM 2514 C C . VAL B 1 139 ? -5.492 -2.334 -16.109 1 90.19 139 VAL B C 1
ATOM 2516 O O . VAL B 1 139 ? -5.184 -2.844 -17.188 1 90.19 139 VAL B O 1
ATOM 2519 N N . VAL B 1 140 ? -4.68 -1.766 -15.344 1 90.06 140 VAL B N 1
ATOM 2520 C CA . VAL B 1 140 ? -3.254 -1.664 -15.633 1 90.06 140 VAL B CA 1
ATOM 2521 C C . VAL B 1 140 ? -2.477 -2.635 -14.75 1 90.06 140 VAL B C 1
ATOM 2523 O O . VAL B 1 140 ? -2.469 -2.496 -13.523 1 90.06 140 VAL B O 1
ATOM 2526 N N . PRO B 1 141 ? -1.823 -3.621 -15.383 1 92.44 141 PRO B N 1
ATOM 2527 C CA . PRO B 1 141 ? -0.977 -4.5 -14.57 1 92.44 141 PRO B CA 1
ATOM 2528 C C . PRO B 1 141 ? 0.26 -3.791 -14.023 1 92.44 141 PRO B C 1
ATOM 2530 O O . PRO B 1 141 ? 0.841 -2.943 -14.711 1 92.44 141 PRO B O 1
ATOM 2533 N N . LEU B 1 142 ? 0.6 -4.141 -12.812 1 93.06 142 LEU B N 1
ATOM 2534 C CA . LEU B 1 142 ? 1.844 -3.625 -12.25 1 93.06 142 LEU B CA 1
ATOM 2535 C C . LEU B 1 142 ? 3.043 -4.402 -12.781 1 93.06 142 LEU B C 1
ATOM 2537 O O . LEU B 1 142 ? 3.15 -5.609 -12.562 1 93.06 142 LEU B O 1
ATOM 2541 N N . MET B 1 143 ? 3.926 -3.768 -13.461 1 91.81 143 MET B N 1
ATOM 2542 C CA . MET B 1 143 ? 5.16 -4.344 -13.984 1 91.81 143 MET B CA 1
ATOM 2543 C C . MET B 1 143 ? 4.867 -5.578 -14.828 1 91.81 143 MET B C 1
ATOM 2545 O O . MET B 1 143 ? 5.629 -6.547 -14.805 1 91.81 143 MET B O 1
ATOM 2549 N N . GLY B 1 144 ? 3.684 -5.594 -15.406 1 85.69 144 GLY B N 1
ATOM 2550 C CA . GLY B 1 144 ? 3.342 -6.699 -16.281 1 85.69 144 GLY B CA 1
ATOM 2551 C C . GLY B 1 144 ? 2.93 -7.953 -15.531 1 85.69 144 GLY B C 1
ATOM 2552 O O . GLY B 1 144 ? 2.814 -9.031 -16.125 1 85.69 144 GLY B O 1
ATOM 2553 N N . THR B 1 145 ? 2.723 -7.84 -14.25 1 88.75 145 THR B N 1
ATOM 2554 C CA . THR B 1 145 ? 2.262 -8.992 -13.484 1 88.75 145 THR B CA 1
ATOM 2555 C C . THR B 1 145 ? 0.867 -9.414 -13.93 1 88.75 145 THR B C 1
ATOM 2557 O O . THR B 1 145 ? 0.161 -8.648 -14.586 1 88.75 145 THR B O 1
ATOM 2560 N N . THR B 1 146 ? 0.511 -10.641 -13.477 1 87.62 146 THR B N 1
ATOM 2561 C CA . THR B 1 146 ? -0.811 -11.148 -13.828 1 87.62 146 THR B CA 1
ATOM 2562 C C . THR B 1 146 ? -1.748 -11.102 -12.625 1 87.62 146 THR B C 1
ATOM 2564 O O . THR B 1 146 ? -2.895 -11.547 -12.711 1 87.62 146 THR B O 1
ATOM 2567 N N . HIS B 1 147 ? -1.276 -10.547 -11.539 1 92.31 147 HIS B N 1
ATOM 2568 C CA . HIS B 1 147 ? -2.096 -10.68 -10.344 1 92.31 147 HIS B CA 1
ATOM 2569 C C . HIS B 1 147 ? -2.105 -9.391 -9.531 1 92.31 147 HIS B C 1
ATOM 2571 O O . HIS B 1 147 ? -2.666 -9.336 -8.438 1 92.31 147 HIS B O 1
ATOM 2577 N N . THR B 1 148 ? -1.43 -8.414 -10.031 1 94.12 148 THR B N 1
ATOM 2578 C CA . THR B 1 148 ? -1.403 -7.121 -9.359 1 94.12 148 THR B CA 1
ATOM 2579 C C . THR B 1 148 ? -1.767 -6 -10.328 1 94.12 148 THR B C 1
ATOM 2581 O O . THR B 1 148 ? -1.214 -5.914 -11.422 1 94.12 148 THR B O 1
ATOM 2584 N N . TRP B 1 149 ? -2.676 -5.168 -9.922 1 94.56 149 TRP B N 1
ATOM 2585 C CA . TRP B 1 149 ? -3.156 -4.066 -10.75 1 94.56 149 TRP B CA 1
ATOM 2586 C C . TRP B 1 149 ? -3.166 -2.758 -9.969 1 94.56 149 TRP B C 1
ATOM 2588 O O . TRP B 1 149 ? -3.162 -2.764 -8.734 1 94.56 149 TRP B O 1
ATOM 2598 N N . VAL B 1 150 ? -3.207 -1.698 -10.766 1 92.88 150 VAL B N 1
ATOM 2599 C CA . VAL B 1 150 ? -3.152 -0.38 -10.141 1 92.88 150 VAL B CA 1
ATOM 2600 C C . VAL B 1 150 ? -4.293 0.489 -10.672 1 92.88 150 VAL B C 1
ATOM 2602 O O . VAL B 1 150 ? -4.621 0.434 -11.859 1 92.88 150 VAL B O 1
ATOM 2605 N N . PHE B 1 151 ? -4.855 1.191 -9.734 1 87.56 151 PHE B N 1
ATOM 2606 C CA . PHE B 1 151 ? -5.91 2.156 -10.008 1 87.56 151 PHE B CA 1
ATOM 2607 C C . PHE B 1 151 ? -5.527 3.539 -9.492 1 87.56 151 PHE B C 1
ATOM 2609 O O . PHE B 1 151 ? -5.129 3.689 -8.336 1 87.56 151 PHE B O 1
ATOM 2616 N N . GLN B 1 152 ? -5.543 4.488 -10.352 1 78.75 152 GLN B N 1
ATOM 2617 C CA . GLN B 1 152 ? -5.117 5.828 -9.969 1 78.75 152 GLN B CA 1
ATOM 2618 C C . GLN B 1 152 ? -6.266 6.824 -10.078 1 78.75 152 GLN B C 1
ATOM 2620 O O . GLN B 1 152 ? -7.242 6.582 -10.789 1 78.75 152 GLN B O 1
ATOM 2625 N N . GLY B 1 153 ? -6.102 7.91 -9.297 1 69.94 153 GLY B N 1
ATOM 2626 C CA . GLY B 1 153 ? -6.988 9.047 -9.469 1 69.94 153 GLY B CA 1
ATOM 2627 C C . GLY B 1 153 ? -8.172 9.023 -8.523 1 69.94 153 GLY B C 1
ATOM 2628 O O . GLY B 1 153 ? -8.258 8.164 -7.645 1 69.94 153 GLY B O 1
ATOM 2629 N N . GLN B 1 154 ? -9.039 9.953 -8.602 1 65.62 154 GLN B N 1
ATOM 2630 C CA . GLN B 1 154 ? -10.156 10.258 -7.703 1 65.62 154 GLN B CA 1
ATOM 2631 C C . GLN B 1 154 ? -11.086 9.055 -7.562 1 65.62 154 GLN B C 1
ATOM 2633 O O . GLN B 1 154 ? -11.562 8.758 -6.465 1 65.62 154 GLN B O 1
ATOM 2638 N N . GLU B 1 155 ? -11.211 8.242 -8.656 1 76.25 155 GLU B N 1
ATOM 2639 C CA . GLU B 1 155 ? -12.133 7.105 -8.586 1 76.25 155 GLU B CA 1
ATOM 2640 C C . GLU B 1 155 ? -11.375 5.781 -8.594 1 76.25 155 GLU B C 1
ATOM 2642 O O . GLU B 1 155 ? -11.922 4.754 -9 1 76.25 155 GLU B O 1
ATOM 2647 N N . GLY B 1 156 ? -10.18 5.914 -8.047 1 82.5 156 GLY B N 1
ATOM 2648 C CA . GLY B 1 156 ? -9.375 4.707 -8.094 1 82.5 156 GLY B CA 1
ATOM 2649 C C . GLY B 1 156 ? -9.914 3.592 -7.223 1 82.5 156 GLY B C 1
ATOM 2650 O O . GLY B 1 156 ? -9.984 2.438 -7.652 1 82.5 156 GLY B O 1
ATOM 2651 N N . LEU B 1 157 ? -10.32 3.969 -6.059 1 84.19 157 LEU B N 1
ATOM 2652 C CA . LEU B 1 157 ? -10.836 2.965 -5.133 1 84.19 157 LEU B CA 1
ATOM 2653 C C . LEU B 1 157 ? -12.148 2.381 -5.641 1 84.19 157 LEU B C 1
ATOM 2655 O O . LEU B 1 157 ? -12.367 1.169 -5.566 1 84.19 157 LEU B O 1
ATOM 2659 N N . LYS B 1 158 ? -12.945 3.189 -6.121 1 83.94 158 LYS B N 1
ATOM 2660 C CA . LYS B 1 158 ? -14.219 2.74 -6.672 1 83.94 158 LYS B CA 1
ATOM 2661 C C . LYS B 1 158 ? -14.008 1.786 -7.844 1 83.94 158 LYS B C 1
ATOM 2663 O O . LYS B 1 158 ? -14.672 0.75 -7.938 1 83.94 158 LYS B O 1
ATOM 2668 N N . ARG B 1 159 ? -13.164 2.145 -8.68 1 88.69 159 ARG B N 1
ATOM 2669 C CA . ARG B 1 159 ? -12.852 1.294 -9.82 1 88.69 159 ARG B CA 1
ATOM 2670 C C . ARG B 1 159 ? -12.234 -0.024 -9.375 1 88.69 159 ARG B C 1
ATOM 2672 O O . ARG B 1 159 ? -12.523 -1.079 -9.938 1 88.69 159 ARG B O 1
ATOM 2679 N N . ALA B 1 160 ? -11.406 0.127 -8.383 1 91.25 160 ALA B N 1
ATOM 2680 C CA . ALA B 1 160 ? -10.82 -1.086 -7.824 1 91.25 160 ALA B CA 1
ATOM 2681 C C . ALA B 1 160 ? -11.898 -2.02 -7.285 1 91.25 160 ALA B C 1
ATOM 2683 O O . ALA B 1 160 ? -11.859 -3.229 -7.531 1 91.25 160 ALA B O 1
ATOM 2684 N N . GLN B 1 161 ? -12.781 -1.463 -6.633 1 88.56 161 GLN B N 1
ATOM 2685 C CA . GLN B 1 161 ? -13.867 -2.254 -6.051 1 88.56 161 GLN B CA 1
ATOM 2686 C C . GLN B 1 161 ? -14.719 -2.895 -7.137 1 88.56 161 GLN B C 1
ATOM 2688 O O . GLN B 1 161 ? -15.141 -4.047 -7.004 1 88.56 161 GLN B O 1
ATOM 2693 N N . HIS B 1 162 ? -14.961 -2.141 -8.102 1 91.38 162 HIS B N 1
ATOM 2694 C CA . HIS B 1 162 ? -15.703 -2.695 -9.227 1 91.38 162 HIS B CA 1
ATOM 2695 C C . HIS B 1 162 ? -14.961 -3.877 -9.844 1 91.38 162 HIS B C 1
ATOM 2697 O O . HIS B 1 162 ? -15.57 -4.906 -10.148 1 91.38 162 HIS B O 1
ATOM 2703 N N . PHE B 1 163 ? -13.734 -3.721 -10.016 1 94.38 163 PHE B N 1
ATOM 2704 C CA . PHE B 1 163 ? -12.898 -4.773 -10.586 1 94.38 163 PHE B CA 1
ATOM 2705 C C . PHE B 1 163 ? -12.922 -6.012 -9.695 1 94.38 163 PHE B C 1
ATOM 2707 O O . PHE B 1 163 ? -13.055 -7.133 -10.188 1 94.38 163 PHE B O 1
ATOM 2714 N N . ILE B 1 164 ? -12.812 -5.812 -8.422 1 93.12 164 ILE B N 1
ATOM 2715 C CA . ILE B 1 164 ? -12.805 -6.922 -7.473 1 93.12 164 ILE B CA 1
ATOM 2716 C C . ILE B 1 164 ? -14.141 -7.664 -7.531 1 93.12 164 ILE B C 1
ATOM 2718 O O . ILE B 1 164 ? -14.172 -8.898 -7.543 1 93.12 164 ILE B O 1
ATOM 2722 N N . GLY B 1 165 ? -15.156 -6.91 -7.539 1 91.69 165 GLY B N 1
ATOM 2723 C CA . GLY B 1 165 ? -16.469 -7.523 -7.703 1 91.69 165 GLY B CA 1
ATOM 2724 C C . GLY B 1 165 ? -16.578 -8.359 -8.961 1 91.69 165 GLY B C 1
ATOM 2725 O O . GLY B 1 165 ? -17.109 -9.469 -8.93 1 91.69 165 GLY B O 1
ATOM 2726 N N . TRP B 1 166 ? -16.109 -7.797 -10 1 93.12 166 TRP B N 1
ATOM 2727 C CA . TRP B 1 166 ? -16.109 -8.516 -11.273 1 93.12 166 TRP B CA 1
ATOM 2728 C C . TRP B 1 166 ? -15.305 -9.797 -11.18 1 93.12 166 TRP B C 1
ATOM 2730 O O . TRP B 1 166 ? -15.742 -10.852 -11.648 1 93.12 166 TRP B O 1
ATOM 2740 N N . LEU B 1 167 ? -14.125 -9.758 -10.625 1 93.31 167 LEU B N 1
ATOM 2741 C CA . LEU B 1 167 ? -13.273 -10.938 -10.438 1 93.31 167 LEU B CA 1
ATOM 2742 C C . LEU B 1 167 ? -14.008 -12.016 -9.656 1 93.31 167 LEU B C 1
ATOM 2744 O O . LEU B 1 167 ? -13.992 -13.188 -10.039 1 93.31 167 LEU B O 1
ATOM 2748 N N . GLN B 1 168 ? -14.562 -11.578 -8.594 1 91.69 168 GLN B N 1
ATOM 2749 C CA . GLN B 1 168 ? -15.211 -12.523 -7.695 1 91.69 168 GLN B CA 1
ATOM 2750 C C . GLN B 1 168 ? -16.438 -13.164 -8.352 1 91.69 168 GLN B C 1
ATOM 2752 O O . GLN B 1 168 ? -16.781 -14.297 -8.047 1 91.69 168 GLN B O 1
ATOM 2757 N N . ASP B 1 169 ? -17.047 -12.438 -9.203 1 91.31 169 ASP B N 1
ATOM 2758 C CA . ASP B 1 169 ? -18.156 -12.992 -9.977 1 91.31 169 ASP B CA 1
ATOM 2759 C C . ASP B 1 169 ? -17.672 -14.047 -10.961 1 91.31 169 ASP B C 1
ATOM 2761 O O . ASP B 1 169 ? -18.359 -15.047 -11.203 1 91.31 169 ASP B O 1
ATOM 2765 N N . ARG B 1 170 ? -16.516 -13.852 -11.492 1 91.5 170 ARG B N 1
ATOM 2766 C CA . ARG B 1 170 ? -15.984 -14.695 -12.562 1 91.5 170 ARG B CA 1
ATOM 2767 C C . ARG B 1 170 ? -15.234 -15.898 -11.984 1 91.5 170 ARG B C 1
ATOM 2769 O O . ARG B 1 170 ? -15.195 -16.969 -12.602 1 91.5 170 ARG B O 1
ATOM 2776 N N . ILE B 1 171 ? -14.586 -15.633 -10.898 1 92.56 171 ILE B N 1
ATOM 2777 C CA . ILE B 1 171 ? -13.773 -16.672 -10.273 1 92.56 171 ILE B CA 1
ATOM 2778 C C . ILE B 1 171 ? -14.227 -16.891 -8.828 1 92.56 171 ILE B C 1
ATOM 2780 O O . ILE B 1 171 ? -13.711 -16.234 -7.918 1 92.56 171 ILE B O 1
ATOM 2784 N N . PRO B 1 172 ? -15.07 -17.859 -8.656 1 89.12 172 PRO B N 1
ATOM 2785 C CA . PRO B 1 172 ? -15.555 -18.094 -7.297 1 89.12 172 PRO B CA 1
ATOM 2786 C C . PRO B 1 172 ? -14.43 -18.438 -6.32 1 89.12 172 PRO B C 1
ATOM 2788 O O . PRO B 1 172 ? -13.562 -19.25 -6.633 1 89.12 172 PRO B O 1
ATOM 2791 N N . GLY B 1 173 ? -14.438 -17.734 -5.215 1 89.38 173 GLY B N 1
ATOM 2792 C CA . GLY B 1 173 ? -13.477 -18.031 -4.168 1 89.38 173 GLY B CA 1
ATOM 2793 C C . GLY B 1 173 ? -12.242 -17.156 -4.207 1 89.38 173 GLY B C 1
ATOM 2794 O O . GLY B 1 173 ? -11.461 -17.125 -3.256 1 89.38 173 GLY B O 1
ATOM 2795 N N . ILE B 1 174 ? -12.094 -16.406 -5.285 1 92.5 174 ILE B N 1
ATOM 2796 C CA . ILE B 1 174 ? -10.906 -15.555 -5.387 1 92.5 174 ILE B CA 1
ATOM 2797 C C . ILE B 1 174 ? -10.977 -14.453 -4.336 1 92.5 174 ILE B C 1
ATOM 2799 O O . ILE B 1 174 ? -12.055 -13.922 -4.047 1 92.5 174 ILE B O 1
ATOM 2803 N N . ARG B 1 175 ? -9.828 -14.227 -3.762 1 94.38 175 ARG B N 1
ATOM 2804 C CA . ARG B 1 175 ? -9.68 -13.133 -2.809 1 94.38 175 ARG B CA 1
ATOM 2805 C C . ARG B 1 175 ? -8.648 -12.125 -3.295 1 94.38 175 ARG B C 1
ATOM 2807 O O . ARG B 1 175 ? -7.789 -12.453 -4.117 1 94.38 175 ARG B O 1
ATOM 2814 N N . SER B 1 176 ? -8.883 -10.938 -2.824 1 95.12 176 SER B N 1
ATOM 2815 C CA . SER B 1 176 ? -7.977 -9.859 -3.217 1 95.12 176 SER B CA 1
ATOM 2816 C C . SER B 1 176 ? -7.605 -8.984 -2.025 1 95.12 176 SER B C 1
ATOM 2818 O O . SER B 1 176 ? -8.391 -8.852 -1.081 1 95.12 176 SER B O 1
ATOM 2820 N N . MET B 1 177 ? -6.469 -8.461 -2.152 1 94.5 177 MET B N 1
ATOM 2821 C CA . MET B 1 177 ? -5.984 -7.457 -1.208 1 94.5 177 MET B CA 1
ATOM 2822 C C . MET B 1 177 ? -5.93 -6.078 -1.86 1 94.5 177 MET B C 1
ATOM 2824 O O . MET B 1 177 ? -5.531 -5.953 -3.021 1 94.5 177 MET B O 1
ATOM 2828 N N . VAL B 1 178 ? -6.301 -5.117 -1.095 1 93 178 VAL B N 1
ATOM 2829 C CA . VAL B 1 178 ? -6.27 -3.744 -1.588 1 93 178 VAL B CA 1
ATOM 2830 C C . VAL B 1 178 ? -5.328 -2.906 -0.723 1 93 178 VAL B C 1
ATOM 2832 O O . VAL B 1 178 ? -5.457 -2.883 0.503 1 93 178 VAL B O 1
ATOM 2835 N N . PHE B 1 179 ? -4.355 -2.291 -1.354 1 89.12 179 PHE B N 1
ATOM 2836 C CA . PHE B 1 179 ? -3.418 -1.371 -0.722 1 89.12 179 PHE B CA 1
ATOM 2837 C C . PHE B 1 179 ? -3.645 0.054 -1.209 1 89.12 179 PHE B C 1
ATOM 2839 O O . PHE B 1 179 ? -3.615 0.316 -2.414 1 89.12 179 PHE B O 1
ATOM 2846 N N . VAL B 1 180 ? -3.908 0.888 -0.281 1 82.12 180 VAL B N 1
ATOM 2847 C CA . VAL B 1 180 ? -3.992 2.311 -0.595 1 82.12 180 VAL B CA 1
ATOM 2848 C C . VAL B 1 180 ? -2.723 3.02 -0.131 1 82.12 180 VAL B C 1
ATOM 2850 O O . VAL B 1 180 ? -2.383 2.984 1.054 1 82.12 180 VAL B O 1
ATOM 2853 N N . SER B 1 181 ? -2.02 3.553 -1.084 1 77.5 181 SER B N 1
ATOM 2854 C CA . SER B 1 181 ? -0.735 4.168 -0.766 1 77.5 181 SER B CA 1
ATOM 2855 C C . SER B 1 181 ? -0.618 5.559 -1.383 1 77.5 181 SER B C 1
ATOM 2857 O O . SER B 1 181 ? -0.996 5.762 -2.537 1 77.5 181 SER B O 1
ATOM 2859 N N . PRO B 1 182 ? -0.06 6.41 -0.577 1 72.56 182 PRO B N 1
ATOM 2860 C CA . PRO B 1 182 ? 0.186 7.734 -1.149 1 72.56 182 PRO B CA 1
ATOM 2861 C C . PRO B 1 182 ? 1.398 7.762 -2.076 1 72.56 182 PRO B C 1
ATOM 2863 O O . PRO B 1 182 ? 1.563 8.703 -2.857 1 72.56 182 PRO B O 1
ATOM 2866 N N . ASN B 1 183 ? 2.244 6.695 -1.96 1 78.12 183 ASN B N 1
ATOM 2867 C CA . ASN B 1 183 ? 3.465 6.617 -2.756 1 78.12 183 ASN B CA 1
ATOM 2868 C C . ASN B 1 183 ? 3.488 5.363 -3.623 1 78.12 183 ASN B C 1
ATOM 2870 O O . ASN B 1 183 ? 2.896 4.344 -3.266 1 78.12 183 ASN B O 1
ATOM 2874 N N . PRO B 1 184 ? 4.191 5.609 -4.73 1 88.44 184 PRO B N 1
ATOM 2875 C CA . PRO B 1 184 ? 4.32 4.414 -5.566 1 88.44 184 PRO B CA 1
ATOM 2876 C C . PRO B 1 184 ? 5.031 3.268 -4.852 1 88.44 184 PRO B C 1
ATOM 2878 O O . PRO B 1 184 ? 5.938 3.504 -4.047 1 88.44 184 PRO B O 1
ATOM 2881 N N . ALA B 1 185 ? 4.59 2.125 -5.195 1 92.12 185 ALA B N 1
ATOM 2882 C CA . ALA B 1 185 ? 5.273 0.922 -4.73 1 92.12 185 ALA B CA 1
ATOM 2883 C C . ALA B 1 185 ? 6.672 0.819 -5.328 1 92.12 185 ALA B C 1
ATOM 2885 O O . ALA B 1 185 ? 6.996 1.525 -6.289 1 92.12 185 ALA B O 1
ATOM 2886 N N . VAL B 1 186 ? 7.449 -0.046 -4.699 1 94.69 186 VAL B N 1
ATOM 2887 C CA . VAL B 1 186 ? 8.773 -0.342 -5.242 1 94.69 186 VAL B CA 1
ATOM 2888 C C . VAL B 1 186 ? 8.828 -1.797 -5.699 1 94.69 186 VAL B C 1
ATOM 2890 O O . VAL B 1 186 ? 8.328 -2.691 -5.016 1 94.69 186 VAL B O 1
ATOM 2893 N N . TYR B 1 187 ? 9.414 -1.921 -6.82 1 96.38 187 TYR B N 1
ATOM 2894 C CA . TYR B 1 187 ? 9.578 -3.25 -7.398 1 96.38 187 TYR B CA 1
ATOM 2895 C C . TYR B 1 187 ? 11.047 -3.666 -7.398 1 96.38 187 TYR B C 1
ATOM 2897 O O . TYR B 1 187 ? 11.891 -2.998 -8.008 1 96.38 187 TYR B O 1
ATOM 2905 N N . TYR B 1 188 ? 11.242 -4.754 -6.688 1 94.5 188 TYR B N 1
ATOM 2906 C CA . TYR B 1 188 ? 12.609 -5.254 -6.574 1 94.5 188 TYR B CA 1
ATOM 2907 C C . TYR B 1 188 ? 12.773 -6.574 -7.32 1 94.5 188 TYR B C 1
ATOM 2909 O O . TYR B 1 188 ? 11.883 -7.426 -7.285 1 94.5 188 TYR B O 1
#

Nearest PDB structures (foldseek):
  2w29-assembly1_B  TM=2.871E-01  e=1.066E-01  Mycobacterium tuberculosis H37Rv
  2ivm-assembly1_A  TM=2.927E-01  e=1.381E-01  Mycobacterium tuberculosis H37Rv
  2w25-assembly1_B  TM=2.941E-01  e=1.677E-01  Mycobacterium tuberculosis H37Rv
  2e7w-assembly1_A  TM=2.951E-01  e=2.172E-01  Sulfurisphaera tokodaii
  4pcq-assembly2_C  TM=2.989E-01  e=1.166E+00  Mycobacterium tuberculosis H37Rv

pLDDT: mean 78.99, std 19.32, range [24.05, 97.25]

Sequence (376 aa):
MSSKNYSGQTQEEAYEALCSVEEEIKRTAEFNPDPLPGKFLVEPLSVLTNKPSSSWTKNDVMPVVKLLSGRIVVDGVGENLEGAQLYAGISEKLAEYLCEHPDIHAIMDLVYVVADLSTIKAAIPVHQYPPSGNPATPVVPLMGTTHTWVFQGQEGLKRAQHFIGWLQDRIPGIRSMVFVSPNPAVYYMSSKNYSGQTQEEAYEALCSVEEEIKRTAEFNPDPLPGKFLVEPLSVLTNKPSSSWTKNDVMPVVKLLSGRIVVDGVGENLEGAQLYAGISEKLAEYLCEHPDIHAIMDLVYVVADLSTIKAAIPVHQYPPSGNPATPVVPLMGTTHTWVFQGQEGLKRAQHFIGWLQDRIPGIRSMVFVSPNPAVYY

Solvent-accessible surface area (backbone atoms only — not comparable to full-atom values): 20830 Å² total; per-residue (Å²): 138,84,76,82,77,75,85,72,71,50,78,63,53,57,52,48,62,70,64,60,78,66,89,59,66,65,50,70,45,58,82,33,83,58,61,37,60,9,49,74,40,40,68,49,44,52,60,51,67,74,44,59,74,90,70,61,44,68,82,58,48,44,64,49,49,61,66,48,43,22,31,58,28,31,31,22,56,75,83,12,28,64,16,29,49,55,46,62,72,40,42,65,60,47,52,50,52,26,53,77,33,53,86,64,33,19,30,38,47,40,28,35,39,35,52,40,62,81,50,46,92,66,84,70,70,60,87,56,45,47,51,90,92,46,89,59,70,65,77,40,51,49,93,74,38,82,45,34,32,50,26,61,50,91,58,10,62,59,51,47,51,50,50,50,52,50,46,38,70,73,36,78,70,48,32,34,36,37,42,61,20,66,55,58,28,38,35,64,136,84,78,81,76,76,85,71,72,50,79,63,52,59,52,49,63,69,64,60,76,65,91,59,67,65,53,70,43,60,82,33,84,59,62,36,60,10,49,74,40,41,67,49,43,52,60,50,69,73,43,60,74,90,70,61,44,68,82,57,48,44,63,51,49,60,66,47,44,21,32,57,27,30,30,21,56,76,83,11,28,64,16,30,49,55,47,62,71,38,42,66,60,49,50,48,54,26,54,76,33,54,87,65,34,19,31,38,47,39,27,34,39,36,53,38,60,82,50,47,93,67,84,70,71,61,88,58,43,46,52,86,92,48,89,60,70,65,77,41,50,49,95,75,39,83,46,31,33,51,25,63,50,93,56,10,62,59,50,47,50,51,50,50,52,52,46,39,71,74,35,77,70,47,32,35,37,38,41,61,19,66,54,58,28,37,34,62

Radius of gyration: 20.45 Å; Cα contacts (8 Å, |Δi|>4): 619; chains: 2; bounding box: 80×46×43 Å

Foldseek 3Di:
DDPPPPVDDDPVNVVVVVQPDDPQLAQDFDADADAQQLLQQVVLLVQVVVDDLVPDDCVSCVVVLVSFFNYQEHECPDSSVVSLVSCVVCVVSSVVVCVVPSNSLSRFKKKKKFKDCVFADDFQPQVCPPPPPDPADRWRARVPDRGMTMADGPCRVVSVVVVQVVRCVVTPRIDMDMDIDSGHYYDD/DDPPPPVDDDPVNVVVVVQPDDPQLQQDFDADADAQQLLQQVVLLVQVVVDDLVPDDCVSLVVVLVSQFNYQEHECPDSSVVSLVSCVVCVVSSVVVCVVPSNSLSRFKKKKKFKDCVFADDFQPQVCPPPPPDPADRWAARVPDRGMTMADGPCRVVSVVVVQVVRCVVTPRIDMDMDIDSGHYYDD

Secondary structure (DSSP, 8-state):
------TT--HHHHHHHHHHSS------PPPB-S-EEGGGGHHHHHHHHTS-GGG--HHHHHHHHHHHTTB-EEE-SGGGHHHHHHHHHHHHHHHHHHHH-HHHHTT--EEEEEEEGGG-SS---GGGPSPTT--PPPPEEGGG-SSEEEEESTTHHHHHHHHHHHHHHHSTT-EEEEEEESS-EEE-/------TT--HHHHHHHHHSSS------PPPB-S-EEGGGGHHHHHHHHTS-GGG--HHHHHHHHHHHTTB-EEE-SGGGHHHHHHHHHHHHHHHHHHHH-HHHHTT--EEEEEEEGGG-SS---GGGPSPTT--PPPPEEGGG-SSEEEEESTTHHHHHHHHHHHHHHHSTT-EEEEEEESS-EEE-

Organism: Rhizophagus irregularis (strain DAOM 197198w) (NCBI:txid1432141)